Protein AF-0000000079296965 (afdb_homodimer)

Secondary structure (DSSP, 8-state):
----SPPPTT-HHHHHHHHHHH-SEEEEEEE--SGGGTTSEEEEEEE-BSS-TT---S--EEEEETTSHHHHHHHH--EEEEEEEGGGGT-GGGSSBTTB-TTSTTS-EEEEEEEEEE--SHHHHHHHHHHHTTTSGGGGG--SS-EEEEEEEEEEEEEE-STTS-EE--HHHHHH----/----SPPPTT-HHHHHHHHHHH-SEEEEEEE--SGGGTTSEEEEEEE-BSS-TT---S--EEEEETTSHHHHHHHH--EEEEEEEGGGGT-GGGSSBTTB-TTSTTS-EEEEEEEEEE--SHHHHHHHHHHHTTTSGGGGG--SS-EEEEEEEEEEEEEE-STTS-EE--HHHHHH----

Radius of gyration: 19.21 Å; Cα contacts (8 Å, |Δi|>4): 876; chains: 2; bounding box: 44×55×43 Å

Nearest PDB structures (foldseek):
  1xhn-assembly2_C  TM=9.355E-01  e=4.323E-21  Homo sapiens
  5bnc-assembly1_B  TM=8.435E-01  e=1.350E-10  Mycolicibacterium smegmatis MC2 155
  2arz-assembly1_A  TM=8.775E-01  e=1.712E-09  Pseudomonas aeruginosa PAO1
  2arz-assembly1_B  TM=8.960E-01  e=1.169E-08  Pseudomonas aeruginosa PAO1
  3b5m-assembly2_C  TM=4.612E-01  e=7.061E-02  Rhodopirellula baltica SH 1

Structure (mmCIF, N/CA/C/O backbone):
data_AF-0000000079296965-model_v1
#
loop_
_entity.id
_entity.type
_entity.pdbx_description
1 polymer 'CREG-like beta-barrel domain-containing protein'
#
loop_
_atom_site.group_PDB
_atom_site.id
_atom_site.type_symbol
_atom_site.label_atom_id
_atom_site.label_alt_id
_atom_site.label_comp_id
_atom_site.label_asym_id
_atom_site.label_entity_id
_atom_site.label_seq_id
_atom_site.pdbx_PDB_ins_code
_atom_site.Cartn_x
_atom_site.Cartn_y
_atom_site.Cartn_z
_atom_site.occupancy
_atom_site.B_iso_or_equiv
_atom_site.auth_seq_id
_atom_site.auth_comp_id
_atom_site.auth_asym_id
_atom_site.auth_atom_id
_atom_site.pdbx_PDB_model_num
ATOM 1 N N . MET A 1 1 ? -9.766 8.336 21.734 1 51.69 1 MET A N 1
ATOM 2 C CA . MET A 1 1 ? -9.742 7.039 21.062 1 51.69 1 MET A CA 1
ATOM 3 C C . MET A 1 1 ? -10.078 7.191 19.578 1 51.69 1 MET A C 1
ATOM 5 O O . MET A 1 1 ? -10.969 7.961 19.219 1 51.69 1 MET A O 1
ATOM 9 N N . ARG A 1 2 ? -9.32 6.613 18.688 1 67 2 ARG A N 1
ATOM 10 C CA . ARG A 1 2 ? -9.672 6.672 17.266 1 67 2 ARG A CA 1
ATOM 11 C C . ARG A 1 2 ? -10.977 5.93 17 1 67 2 ARG A C 1
ATOM 13 O O . ARG A 1 2 ? -11.406 5.102 17.812 1 67 2 ARG A O 1
ATOM 20 N N . CYS A 1 3 ? -11.633 6.414 15.984 1 70.44 3 CYS A N 1
ATOM 21 C CA . CYS A 1 3 ? -12.852 5.715 15.586 1 70.44 3 CYS A CA 1
ATOM 22 C C . CYS A 1 3 ? -12.625 4.211 15.531 1 70.44 3 CYS A C 1
ATOM 24 O O . CYS A 1 3 ? -11.766 3.732 14.797 1 70.44 3 CYS A O 1
ATOM 26 N N . VAL A 1 4 ? -13.414 3.51 16.359 1 74.88 4 VAL A N 1
ATOM 27 C CA . VAL A 1 4 ? -13.141 2.09 16.562 1 74.88 4 VAL A CA 1
ATOM 28 C C . VAL A 1 4 ? -13.875 1.272 15.5 1 74.88 4 VAL A C 1
ATOM 30 O O . VAL A 1 4 ? -13.312 0.334 14.93 1 74.88 4 VAL A O 1
ATOM 33 N N . ASP A 1 5 ? -15.109 1.746 15.18 1 89.44 5 ASP A N 1
ATOM 34 C CA . ASP A 1 5 ? -15.883 0.931 14.242 1 89.44 5 ASP A CA 1
ATOM 35 C C . ASP A 1 5 ? -16.062 1.653 12.906 1 89.44 5 ASP A C 1
ATOM 37 O O . ASP A 1 5 ? -16.281 2.865 12.883 1 89.44 5 ASP A O 1
ATOM 41 N N . PRO A 1 6 ? -15.961 0.884 11.906 1 94.44 6 PRO A N 1
ATOM 42 C CA . PRO A 1 6 ? -16.188 1.526 10.609 1 94.44 6 PRO A CA 1
ATOM 43 C C . PRO A 1 6 ? -17.625 1.959 10.406 1 94.44 6 PRO A C 1
ATOM 45 O O . PRO A 1 6 ? -18.547 1.264 10.844 1 94.44 6 PRO A O 1
ATOM 48 N N . PRO A 1 7 ? -17.828 3.096 9.789 1 95.38 7 PRO A N 1
ATOM 49 C CA . PRO A 1 7 ? -19.188 3.438 9.352 1 95.38 7 PRO A CA 1
ATOM 50 C C . PRO A 1 7 ? -19.812 2.373 8.453 1 95.38 7 PRO A C 1
ATOM 52 O O . PRO A 1 7 ? -19.078 1.601 7.816 1 95.38 7 PRO A O 1
ATOM 55 N N . PRO A 1 8 ? -21.156 2.365 8.375 1 94.19 8 PRO A N 1
ATOM 56 C CA . PRO A 1 8 ? -21.828 1.394 7.504 1 94.19 8 PRO A CA 1
ATOM 57 C C . PRO A 1 8 ? -21.422 1.549 6.035 1 94.19 8 PRO A C 1
ATOM 59 O O . PRO A 1 8 ? -21.141 2.66 5.586 1 94.19 8 PRO A O 1
ATOM 62 N N . HIS A 1 9 ? -21.438 0.38 5.344 1 93.94 9 HIS A N 1
ATOM 63 C CA . HIS A 1 9 ? -21.234 0.428 3.9 1 93.94 9 HIS A CA 1
ATOM 64 C C . HIS A 1 9 ? -22.234 1.367 3.229 1 93.94 9 HIS A C 1
ATOM 66 O O . HIS A 1 9 ? -23.391 1.45 3.645 1 93.94 9 HIS A O 1
ATOM 72 N N . GLY A 1 10 ? -21.844 2.049 2.273 1 93.81 10 GLY A N 1
ATOM 73 C CA . GLY A 1 10 ? -22.719 2.973 1.563 1 93.81 10 GLY A CA 1
ATOM 74 C C . GLY A 1 10 ? -22.578 4.406 2.045 1 93.81 10 GLY A C 1
ATOM 75 O O . GLY A 1 10 ? -22.922 5.34 1.322 1 93.81 10 GLY A O 1
ATOM 76 N N . GLU A 1 11 ? -22.219 4.594 3.254 1 96.5 11 GLU A N 1
ATOM 77 C CA . GLU A 1 11 ? -21.875 5.938 3.707 1 96.5 11 GLU A CA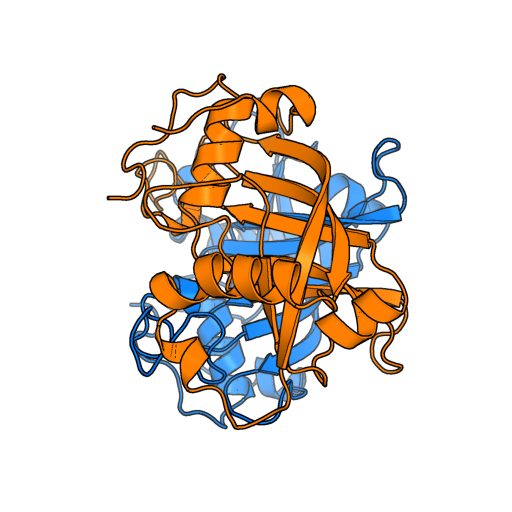 1
ATOM 78 C C . GLU A 1 11 ? -20.469 6.324 3.266 1 96.5 11 GLU A C 1
ATOM 80 O O . GLU A 1 11 ? -19.578 6.492 4.102 1 96.5 11 GLU A O 1
ATOM 85 N N . LEU A 1 12 ? -20.344 6.664 2.008 1 97.56 12 LEU A N 1
ATOM 86 C CA . LEU A 1 12 ? -19.062 6.699 1.305 1 97.56 12 LEU A CA 1
ATOM 87 C C . LEU A 1 12 ? -18.141 7.758 1.906 1 97.56 12 LEU A C 1
ATOM 89 O O . LEU A 1 12 ? -17 7.465 2.246 1 97.56 12 LEU A O 1
ATOM 93 N N . ALA A 1 13 ? -18.641 8.984 2.049 1 98.31 13 ALA A N 1
ATOM 94 C CA . ALA A 1 13 ? -17.797 10.055 2.582 1 98.31 13 ALA A CA 1
ATOM 95 C C . ALA A 1 13 ? -17.344 9.75 4.004 1 98.31 13 ALA A C 1
ATOM 97 O O . ALA A 1 13 ? -16.188 9.945 4.352 1 98.31 13 ALA A O 1
ATOM 98 N N . LYS A 1 14 ? -18.25 9.266 4.848 1 97.5 14 LYS A N 1
ATOM 99 C CA . LYS A 1 14 ? -17.922 8.93 6.23 1 97.5 14 LYS A CA 1
ATOM 100 C C . LYS A 1 14 ? -16.906 7.797 6.297 1 97.5 14 LYS A C 1
ATOM 102 O O . LYS A 1 14 ? -15.992 7.82 7.129 1 97.5 14 LYS A O 1
ATOM 107 N N . ARG A 1 15 ? -17.094 6.809 5.453 1 97.69 15 ARG A N 1
ATOM 108 C CA . ARG A 1 15 ? -16.172 5.684 5.41 1 97.69 15 ARG A CA 1
ATOM 109 C C . ARG A 1 15 ? -14.773 6.145 4.988 1 97.69 15 ARG A C 1
ATOM 111 O O . ARG A 1 15 ? -13.773 5.734 5.578 1 97.69 15 ARG A O 1
ATOM 118 N N . ALA A 1 16 ? -14.734 6.965 3.959 1 98.5 16 ALA A N 1
ATOM 119 C CA . ALA A 1 16 ? -13.445 7.496 3.512 1 98.5 16 ALA A CA 1
ATOM 120 C C . ALA A 1 16 ? -12.742 8.25 4.637 1 98.5 16 ALA A C 1
ATOM 122 O O . ALA A 1 16 ? -11.555 8.031 4.891 1 98.5 16 ALA A O 1
ATOM 123 N N . ARG A 1 17 ? -13.5 9.109 5.379 1 97.88 17 ARG A N 1
ATOM 124 C CA . ARG A 1 17 ? -12.938 9.891 6.477 1 97.88 17 ARG A CA 1
ATOM 125 C C . ARG A 1 17 ? -12.477 8.992 7.613 1 97.88 17 ARG A C 1
ATOM 127 O O . ARG A 1 17 ? -11.43 9.227 8.219 1 97.88 17 ARG A O 1
ATOM 134 N N . TYR A 1 18 ? -13.25 7.984 7.895 1 97.44 18 TYR A N 1
ATOM 135 C CA . TYR A 1 18 ? -12.898 7 8.914 1 97.44 18 TYR A CA 1
ATOM 136 C C . TYR A 1 18 ? -11.578 6.324 8.594 1 97.44 18 TYR A C 1
ATOM 138 O O . TYR A 1 18 ? -10.695 6.23 9.445 1 97.44 18 TYR A O 1
ATOM 146 N N . ILE A 1 19 ? -11.391 5.887 7.336 1 98 19 ILE A N 1
ATOM 147 C CA . ILE A 1 19 ? -10.195 5.156 6.93 1 98 19 ILE A CA 1
ATOM 148 C C . ILE A 1 19 ? -8.969 6.051 7.074 1 98 19 ILE A C 1
ATOM 150 O O . ILE A 1 19 ? -7.965 5.648 7.66 1 98 19 ILE A O 1
ATOM 154 N N . VAL A 1 20 ? -9.07 7.266 6.598 1 98.38 20 VAL A N 1
ATOM 155 C CA . VAL A 1 20 ? -7.941 8.188 6.641 1 98.38 20 VAL A CA 1
ATOM 156 C C . VAL A 1 20 ? -7.574 8.492 8.094 1 98.38 20 VAL A C 1
ATOM 158 O O . VAL A 1 20 ? -6.395 8.531 8.445 1 98.38 20 VAL A O 1
ATOM 161 N N . HIS A 1 21 ? -8.562 8.672 8.898 1 97.5 21 HIS A N 1
ATOM 162 C CA . HIS A 1 21 ? -8.289 9.039 10.281 1 97.5 21 HIS A CA 1
ATOM 163 C C . HIS A 1 21 ? -7.754 7.852 11.078 1 97.5 21 HIS A C 1
ATOM 165 O O . HIS A 1 21 ? -6.938 8.023 11.984 1 97.5 21 HIS A O 1
ATOM 171 N N . LYS A 1 22 ? -8.219 6.691 10.781 1 96.69 22 LYS A N 1
ATOM 172 C CA . LYS A 1 22 ? -7.809 5.496 11.516 1 96.69 22 LYS A CA 1
ATOM 173 C C . LYS A 1 22 ? -6.41 5.047 11.102 1 96.69 22 LYS A C 1
ATOM 175 O O . LYS A 1 22 ? -5.668 4.48 11.914 1 96.69 22 LYS A O 1
ATOM 180 N N . ALA A 1 23 ? -6.027 5.297 9.898 1 97.25 23 ALA A N 1
ATOM 181 C CA . ALA A 1 23 ? -4.762 4.812 9.352 1 97.25 23 ALA A CA 1
ATOM 182 C C . ALA A 1 23 ? -3.58 5.562 9.961 1 97.25 23 ALA A C 1
ATOM 184 O O . ALA A 1 23 ? -3.646 6.777 10.172 1 97.25 23 ALA A O 1
ATOM 185 N N . ASP A 1 24 ? -2.484 4.828 10.18 1 97.31 24 ASP A N 1
ATOM 186 C CA . ASP A 1 24 ? -1.231 5.434 10.617 1 97.31 24 ASP A CA 1
ATOM 187 C C . ASP A 1 24 ? -0.239 5.539 9.461 1 97.31 24 ASP A C 1
ATOM 189 O O . ASP A 1 24 ? 0.748 6.273 9.547 1 97.31 24 ASP A O 1
ATOM 193 N N . TRP A 1 25 ? -0.44 4.727 8.477 1 98.69 25 TRP A N 1
ATOM 194 C CA . TRP A 1 25 ? 0.397 4.734 7.277 1 98.69 25 TRP A CA 1
ATOM 195 C C . TRP A 1 25 ? -0.422 4.402 6.035 1 98.69 25 TRP A C 1
ATOM 197 O O . TRP A 1 25 ? -1.571 3.967 6.141 1 98.69 25 TRP A O 1
ATOM 207 N N . CYS A 1 26 ? 0.036 4.703 4.895 1 98.88 26 CYS A N 1
ATOM 208 C CA . CYS A 1 26 ? -0.526 4.418 3.578 1 98.88 26 CYS A CA 1
ATOM 209 C C . CYS A 1 26 ? 0.577 4.23 2.543 1 98.88 26 CYS A C 1
ATOM 211 O O . CYS A 1 26 ? 1.755 4.141 2.895 1 98.88 26 CYS A O 1
ATOM 213 N N . VAL A 1 27 ? 0.221 3.982 1.31 1 98.94 27 VAL A N 1
ATOM 214 C CA . VAL A 1 27 ? 1.182 3.986 0.211 1 98.94 27 VAL A CA 1
ATOM 215 C C . VAL A 1 27 ? 1.003 5.25 -0.626 1 98.94 27 VAL A C 1
ATOM 217 O O . VAL A 1 27 ? -0.082 5.508 -1.154 1 98.94 27 VAL A O 1
ATOM 220 N N . ILE A 1 28 ? 2.018 6.078 -0.659 1 98.94 28 ILE A N 1
ATOM 221 C CA . ILE A 1 28 ? 2.018 7.219 -1.566 1 98.94 28 ILE A CA 1
ATOM 222 C C . ILE A 1 28 ? 2.641 6.816 -2.9 1 98.94 28 ILE A C 1
ATOM 224 O O . ILE A 1 28 ? 3.721 6.223 -2.936 1 98.94 28 ILE A O 1
ATOM 228 N N . THR A 1 29 ? 1.955 7.133 -3.949 1 98.88 29 THR A N 1
ATOM 229 C CA . THR A 1 29 ? 2.473 6.848 -5.285 1 98.88 29 THR A CA 1
ATOM 230 C C . THR A 1 29 ? 2.762 8.141 -6.039 1 98.88 29 THR A C 1
ATOM 232 O O . THR A 1 29 ? 1.858 8.945 -6.266 1 98.88 29 THR A O 1
ATOM 235 N N . THR A 1 30 ? 3.975 8.328 -6.352 1 98.38 30 THR A N 1
ATOM 236 C CA . THR A 1 30 ? 4.438 9.438 -7.176 1 98.38 30 THR A CA 1
ATOM 237 C C . THR A 1 30 ? 4.895 8.945 -8.547 1 98.38 30 THR A C 1
ATOM 239 O O . THR A 1 30 ? 4.879 7.738 -8.812 1 98.38 30 THR A O 1
ATOM 242 N N . LEU A 1 31 ? 5.121 9.875 -9.445 1 97.19 31 LEU A N 1
ATOM 243 C CA . LEU A 1 31 ? 5.898 9.578 -10.648 1 97.19 31 LEU A CA 1
ATOM 244 C C . LEU A 1 31 ? 7.375 9.891 -10.422 1 97.19 31 LEU A C 1
ATOM 246 O O . LEU A 1 31 ? 7.727 11.016 -10.055 1 97.19 31 LEU A O 1
ATOM 250 N N . SER A 1 32 ? 8.188 8.883 -10.641 1 96.94 32 SER A N 1
ATOM 251 C CA . SER A 1 32 ? 9.594 9.008 -10.273 1 96.94 32 SER A CA 1
ATOM 252 C C . SER A 1 32 ? 10.305 10.023 -11.164 1 96.94 32 SER A C 1
ATOM 254 O O . SER A 1 32 ? 10.086 10.055 -12.375 1 96.94 32 SER A O 1
ATOM 256 N N . SER A 1 33 ? 11.195 10.766 -10.586 1 96.69 33 SER A N 1
ATOM 257 C CA . SER A 1 33 ? 12.023 11.727 -11.305 1 96.69 33 SER A CA 1
ATOM 258 C C . SER A 1 33 ? 13.492 11.312 -11.273 1 96.69 33 SER A C 1
ATOM 260 O O . SER A 1 33 ? 14.344 11.969 -11.891 1 96.69 33 SER A O 1
ATOM 262 N N . SER A 1 34 ? 13.766 10.258 -10.531 1 93 34 SER A N 1
ATOM 263 C CA . SER A 1 34 ? 15.148 9.781 -10.492 1 93 34 SER A CA 1
ATOM 264 C C . SER A 1 34 ? 15.547 9.133 -11.812 1 93 34 SER A C 1
ATOM 266 O O . SER A 1 34 ? 14.727 8.461 -12.445 1 93 34 SER A O 1
ATOM 268 N N . PRO A 1 35 ? 16.75 9.273 -12.211 1 92.25 35 PRO A N 1
ATOM 269 C CA . PRO A 1 35 ? 17.172 8.711 -13.492 1 92.25 35 PRO A CA 1
ATOM 270 C C . PRO A 1 35 ? 16.953 7.207 -13.586 1 92.25 35 PRO A C 1
ATOM 272 O O . PRO A 1 35 ? 16.484 6.711 -14.617 1 92.25 35 PRO A O 1
ATOM 275 N N . ALA A 1 36 ? 17.172 6.477 -12.531 1 87.5 36 ALA A N 1
ATOM 276 C CA . ALA A 1 36 ? 17.078 5.02 -12.539 1 87.5 36 ALA A CA 1
ATOM 277 C C . ALA A 1 36 ? 15.633 4.559 -12.672 1 87.5 36 ALA A C 1
ATOM 279 O O . ALA A 1 36 ? 15.367 3.436 -13.109 1 87.5 36 ALA A O 1
ATOM 280 N N . LEU A 1 37 ? 14.648 5.434 -12.289 1 92.44 37 LEU A N 1
ATOM 281 C CA . LEU A 1 37 ? 13.234 5.074 -12.281 1 92.44 37 LEU A CA 1
ATOM 282 C C . LEU A 1 37 ? 12.406 6.113 -13.031 1 92.44 37 LEU A C 1
ATOM 284 O O . LEU A 1 37 ? 11.195 6.223 -12.812 1 92.44 37 LEU A O 1
ATOM 288 N N . LEU A 1 38 ? 13.039 6.781 -13.93 1 93.5 38 LEU A N 1
ATOM 289 C CA . LEU A 1 38 ? 12.43 7.953 -14.547 1 93.5 38 LEU A CA 1
ATOM 290 C C . LEU A 1 38 ? 11.109 7.586 -15.219 1 93.5 38 LEU A C 1
ATOM 292 O O . LEU A 1 38 ? 11.062 6.695 -16.062 1 93.5 38 LEU A O 1
ATOM 296 N N . GLY A 1 39 ? 10.039 8.305 -14.734 1 91.81 39 GLY A N 1
ATOM 297 C CA . GLY A 1 39 ? 8.734 8.18 -15.367 1 91.81 39 GLY A CA 1
ATOM 298 C C . GLY A 1 39 ? 7.934 6.996 -14.852 1 91.81 39 GLY A C 1
ATOM 299 O O . GLY A 1 39 ? 6.777 6.809 -15.234 1 91.81 39 GLY A O 1
ATOM 300 N N . GLN A 1 40 ? 8.508 6.25 -14.008 1 94.44 40 GLN A N 1
ATOM 301 C CA . GLN A 1 40 ? 7.797 5.102 -13.453 1 94.44 40 GLN A CA 1
ATOM 302 C C . GLN A 1 40 ? 7.016 5.484 -12.203 1 94.44 40 GLN A C 1
ATOM 304 O O . GLN A 1 40 ? 7.449 6.344 -11.43 1 94.44 40 GLN A O 1
ATOM 309 N N . PRO A 1 41 ? 5.785 4.883 -12.133 1 97.44 41 PRO A N 1
ATOM 310 C CA . PRO A 1 41 ? 5.16 5.016 -10.812 1 97.44 41 PRO A CA 1
ATOM 311 C C . PRO A 1 41 ? 6.078 4.57 -9.68 1 97.44 41 PRO A C 1
ATOM 313 O O . PRO A 1 41 ? 6.809 3.586 -9.82 1 97.44 41 PRO A O 1
ATOM 316 N N . PHE A 1 42 ? 6.16 5.34 -8.625 1 97.94 42 PHE A N 1
ATOM 317 C CA . PHE A 1 42 ? 6.957 5.023 -7.445 1 97.94 42 PHE A CA 1
ATOM 318 C C . PHE A 1 42 ? 6.078 4.934 -6.203 1 97.94 42 PHE A C 1
ATOM 320 O O . PHE A 1 42 ? 5.941 5.91 -5.465 1 97.94 42 PHE A O 1
ATOM 327 N N . PRO A 1 43 ? 5.453 3.764 -5.906 1 98.81 43 PRO A N 1
ATOM 328 C CA . PRO A 1 43 ? 4.648 3.555 -4.703 1 98.81 43 PRO A CA 1
ATOM 329 C C . PRO A 1 43 ? 5.5 3.295 -3.461 1 98.81 43 PRO A C 1
ATOM 331 O O . PRO A 1 43 ? 6.293 2.35 -3.439 1 98.81 43 PRO A O 1
ATOM 334 N N . ASN A 1 44 ? 5.316 4.086 -2.475 1 98.69 44 ASN A N 1
ATOM 335 C CA . ASN A 1 44 ? 6.152 4.008 -1.281 1 98.69 44 ASN A CA 1
ATOM 336 C C . ASN A 1 44 ? 5.312 4.059 -0.007 1 98.69 44 ASN A C 1
ATOM 338 O O . ASN A 1 44 ? 4.555 5.008 0.206 1 98.69 44 ASN A O 1
ATOM 342 N N . PRO A 1 45 ? 5.445 2.979 0.896 1 98.75 45 PRO A N 1
ATOM 343 C CA . PRO A 1 45 ? 4.789 3.072 2.203 1 98.75 45 PRO A CA 1
ATOM 344 C C . PRO A 1 45 ? 5.324 4.223 3.051 1 98.75 45 PRO A C 1
ATOM 346 O O . PRO A 1 45 ? 6.539 4.418 3.137 1 98.75 45 PRO A O 1
ATOM 349 N N . THR A 1 46 ? 4.461 4.996 3.562 1 98.62 46 THR A N 1
ATOM 350 C CA . THR A 1 46 ? 4.84 6.148 4.375 1 98.62 46 THR A CA 1
ATOM 351 C C . THR A 1 46 ? 3.84 6.359 5.508 1 98.62 46 THR A C 1
ATOM 353 O O . THR A 1 46 ? 2.648 6.074 5.355 1 98.62 46 THR A O 1
ATOM 356 N N . SER A 1 47 ? 4.352 6.836 6.645 1 98.75 47 SER A N 1
ATOM 357 C CA . SER A 1 47 ? 3.482 7.242 7.746 1 98.75 47 SER A CA 1
ATOM 358 C C . SER A 1 47 ? 2.729 8.523 7.41 1 98.75 47 SER A C 1
ATOM 360 O O . SER A 1 47 ? 3.203 9.344 6.621 1 98.75 47 SER A O 1
ATOM 362 N N . MET A 1 48 ? 1.562 8.625 8.039 1 98.69 48 MET A N 1
ATOM 363 C CA . MET A 1 48 ? 0.76 9.82 7.801 1 98.69 48 MET A CA 1
ATOM 364 C C . MET A 1 48 ? -0.215 10.062 8.945 1 98.69 48 MET A C 1
ATOM 366 O O . MET A 1 48 ? -0.414 9.18 9.789 1 98.69 48 MET A O 1
ATOM 370 N N . SER A 1 49 ? -0.737 11.227 9.031 1 98.38 49 SER A N 1
ATOM 371 C CA . SER A 1 49 ? -1.797 11.625 9.961 1 98.38 49 SER A CA 1
ATOM 372 C C . SER A 1 49 ? -2.672 12.719 9.359 1 98.38 49 SER A C 1
ATOM 374 O O . SER A 1 49 ? -2.188 13.562 8.594 1 98.38 49 SER A O 1
ATOM 376 N N . ASP A 1 50 ? -3.918 12.641 9.695 1 97.88 50 ASP A N 1
ATOM 377 C CA . ASP A 1 50 ? -4.785 13.734 9.258 1 97.88 50 ASP A CA 1
ATOM 378 C C . ASP A 1 50 ? -5.18 14.625 10.438 1 97.88 50 ASP A C 1
ATOM 380 O O . ASP A 1 50 ? -6.152 15.375 10.352 1 97.88 50 ASP A O 1
ATOM 384 N N . GLY A 1 51 ? -4.492 14.531 11.547 1 95.5 51 GLY A N 1
ATOM 385 C CA . GLY A 1 51 ? -4.738 15.328 12.742 1 95.5 51 GLY A CA 1
ATOM 386 C C . GLY A 1 51 ? -4.621 14.523 14.023 1 95.5 51 GLY A C 1
ATOM 387 O O . GLY A 1 51 ? -4.391 13.312 13.984 1 95.5 51 GLY A O 1
ATOM 388 N N . PRO A 1 52 ? -4.66 15.281 15.117 1 90.56 52 PRO A N 1
ATOM 389 C CA . PRO A 1 52 ? -4.652 14.562 16.391 1 90.56 52 PRO A CA 1
ATOM 390 C C . PRO A 1 52 ? -5.82 13.586 16.516 1 90.56 52 PRO A C 1
ATOM 392 O O . PRO A 1 52 ? -6.785 13.656 15.758 1 90.56 52 PRO A O 1
ATOM 395 N N . VAL A 1 53 ? -5.664 12.656 17.469 1 85.25 53 VAL A N 1
ATOM 396 C CA . VAL A 1 53 ? -6.617 11.562 17.625 1 85.25 53 VAL A CA 1
ATOM 397 C C . VAL A 1 53 ? -8.023 12.125 17.781 1 85.25 53 VAL A C 1
ATOM 399 O O . VAL A 1 53 ? -8.992 11.555 17.281 1 85.25 53 VAL A O 1
ATOM 402 N N . ASP A 1 54 ? -8.172 13.281 18.391 1 87.81 54 ASP A N 1
ATOM 403 C CA . ASP A 1 54 ? -9.5 13.797 18.703 1 87.81 54 ASP A CA 1
ATOM 404 C C . ASP A 1 54 ? -9.922 14.883 17.719 1 87.81 54 ASP A C 1
ATOM 406 O O . ASP A 1 54 ? -11 15.477 17.859 1 87.81 54 ASP A O 1
ATOM 410 N N . LYS A 1 55 ? -9.148 15.141 16.781 1 90.5 55 LYS A N 1
ATOM 411 C CA . LYS A 1 55 ? -9.445 16.219 15.836 1 90.5 55 LYS A CA 1
ATOM 412 C C . LYS A 1 55 ? -8.922 15.883 14.445 1 90.5 55 LYS A C 1
ATOM 414 O O . LYS A 1 55 ? -7.848 16.344 14.047 1 90.5 55 LYS A O 1
ATOM 419 N N . SER A 1 56 ? -9.703 15.25 13.703 1 93.81 56 SER A N 1
ATOM 420 C CA . SER A 1 56 ? -9.383 14.906 12.32 1 93.81 56 SER A CA 1
ATOM 421 C C . SER A 1 56 ? -9.758 16.031 11.367 1 93.81 56 SER A C 1
ATOM 423 O O . SER A 1 56 ? -10.875 16.547 11.414 1 93.81 56 SER A O 1
ATOM 425 N N . SER A 1 57 ? -8.883 16.469 10.531 1 96.25 57 SER A N 1
ATOM 426 C CA . SER A 1 57 ? -9.188 17.453 9.5 1 96.25 57 SER A CA 1
ATOM 427 C C . SER A 1 57 ? -9.547 16.781 8.18 1 96.25 57 SER A C 1
ATOM 429 O O . SER A 1 57 ? -10.109 17.406 7.289 1 96.25 57 SER A O 1
ATOM 431 N N . GLY A 1 58 ? -9.148 15.555 7.973 1 97.69 58 GLY A N 1
ATOM 432 C CA . GLY A 1 58 ? -9.305 14.867 6.699 1 97.69 58 GLY A CA 1
ATOM 433 C C . GLY A 1 58 ? -8.156 15.133 5.738 1 97.69 58 GLY A C 1
ATOM 434 O O . GLY A 1 58 ? -8.062 14.492 4.691 1 97.69 58 GLY A O 1
ATOM 435 N N . ILE A 1 59 ? -7.273 16.016 6.07 1 98.69 59 ILE A N 1
ATOM 436 C CA . ILE A 1 59 ? -6.141 16.344 5.215 1 98.69 59 ILE A CA 1
ATOM 437 C C . ILE A 1 59 ? -4.918 15.539 5.629 1 98.69 59 ILE A C 1
ATOM 439 O O . ILE A 1 59 ? -4.398 15.703 6.734 1 98.69 59 ILE A O 1
ATOM 443 N N . PRO A 1 60 ? -4.391 14.719 4.75 1 98.88 60 PRO A N 1
ATOM 444 C CA . PRO A 1 60 ? -3.191 13.953 5.098 1 98.88 60 PRO A CA 1
ATOM 445 C C . PRO A 1 60 ? -1.941 14.828 5.188 1 98.88 60 PRO A C 1
ATOM 447 O O . PRO A 1 60 ? -1.708 15.664 4.312 1 98.88 60 PRO A O 1
ATOM 450 N N . TYR A 1 61 ? -1.184 14.594 6.203 1 98.88 61 TYR A N 1
ATOM 451 C CA . TYR A 1 61 ? 0.146 15.164 6.406 1 98.88 61 TYR A CA 1
ATOM 452 C C . TYR A 1 61 ? 1.198 14.062 6.496 1 98.88 61 TYR A C 1
ATOM 454 O O . TYR A 1 61 ? 0.917 12.961 6.973 1 98.88 61 TYR A O 1
ATOM 462 N N . MET A 1 62 ? 2.363 14.383 6.055 1 98.88 62 MET A N 1
ATOM 463 C CA . MET A 1 62 ? 3.5 13.469 6.133 1 98.88 62 MET A CA 1
ATOM 464 C C . MET A 1 62 ? 4.762 14.211 6.566 1 98.88 62 MET A C 1
ATOM 466 O O . MET A 1 62 ? 4.812 15.438 6.52 1 98.88 62 MET A O 1
ATOM 470 N N . TYR A 1 63 ? 5.715 13.508 7.043 1 98.56 63 TYR A N 1
ATOM 471 C CA . TYR A 1 63 ? 7.027 13.984 7.469 1 98.56 63 TYR A CA 1
ATOM 472 C C . TYR A 1 63 ? 8.141 13.188 6.797 1 98.56 63 TYR A C 1
ATOM 474 O O . TYR A 1 63 ? 8.328 12 7.094 1 98.56 63 TYR A O 1
ATOM 482 N N . GLN A 1 64 ? 8.852 13.844 5.824 1 97.69 64 GLN A N 1
ATOM 483 C CA . GLN A 1 64 ? 9.766 13.117 4.953 1 97.69 64 GLN A CA 1
ATOM 484 C C . GLN A 1 64 ? 11.156 13.734 4.973 1 97.69 64 GLN A C 1
ATOM 486 O O . GLN A 1 64 ? 11.297 14.961 4.996 1 97.69 64 GLN A O 1
ATOM 491 N N . PRO A 1 65 ? 12.195 12.797 4.945 1 96.31 65 PRO A N 1
ATOM 492 C CA . PRO A 1 65 ? 13.516 13.367 4.66 1 96.31 65 PRO A CA 1
ATOM 493 C C . PRO A 1 65 ? 13.555 14.125 3.338 1 96.31 65 PRO A C 1
ATOM 495 O O . PRO A 1 65 ? 13.016 13.656 2.334 1 96.31 65 PRO A O 1
ATOM 498 N N . THR A 1 66 ? 14.242 15.258 3.348 1 95.94 66 THR A N 1
ATOM 499 C CA . THR A 1 66 ? 14.281 16.109 2.158 1 95.94 66 THR A CA 1
ATOM 500 C C . THR A 1 66 ? 14.977 15.375 1.005 1 95.94 66 THR A C 1
ATOM 502 O O . THR A 1 66 ? 14.68 15.641 -0.163 1 95.94 66 THR A O 1
ATOM 505 N N . VAL A 1 67 ? 15.805 14.43 1.316 1 93.38 67 VAL A N 1
ATOM 506 C CA . VAL A 1 67 ? 16.594 13.727 0.311 1 93.38 67 VAL A CA 1
ATOM 507 C C . VAL A 1 67 ? 15.797 12.547 -0.243 1 93.38 67 VAL A C 1
ATOM 509 O O . VAL A 1 67 ? 16.25 11.867 -1.164 1 93.38 67 VAL A O 1
ATOM 512 N N . SER A 1 68 ? 14.633 12.305 0.313 1 94.38 68 SER A N 1
ATOM 513 C CA . SER A 1 68 ? 13.859 11.133 -0.077 1 94.38 68 SER A CA 1
ATOM 514 C C . SER A 1 68 ? 13.391 11.234 -1.524 1 94.38 68 SER A C 1
ATOM 516 O O . SER A 1 68 ? 13.211 12.336 -2.047 1 94.38 68 SER A O 1
ATOM 518 N N . TYR A 1 69 ? 13.125 10.078 -2.166 1 95.94 69 TYR A N 1
ATOM 519 C CA . TYR A 1 69 ? 12.555 10.023 -3.51 1 95.94 69 TYR A CA 1
ATOM 520 C C . TYR A 1 69 ? 11.203 10.727 -3.562 1 95.94 69 TYR A C 1
ATOM 522 O O . TYR A 1 69 ? 10.875 11.375 -4.559 1 95.94 69 TYR A O 1
ATOM 530 N N . ILE A 1 70 ? 10.398 10.609 -2.49 1 97.56 70 ILE A N 1
ATOM 531 C CA . ILE A 1 70 ? 9.078 11.211 -2.432 1 97.56 70 ILE A CA 1
ATOM 532 C C . ILE A 1 70 ? 9.195 12.727 -2.586 1 97.56 70 ILE A C 1
ATOM 534 O O . ILE A 1 70 ? 8.531 13.328 -3.432 1 97.56 70 ILE A O 1
ATOM 538 N N . VAL A 1 71 ? 10.062 13.32 -1.781 1 97.69 71 VAL A N 1
ATOM 539 C CA . VAL A 1 71 ? 10.211 14.773 -1.815 1 97.69 71 VAL A CA 1
ATOM 540 C C . VAL A 1 71 ? 10.773 15.203 -3.168 1 97.69 71 VAL A C 1
ATOM 542 O O . VAL A 1 71 ? 10.32 16.188 -3.748 1 97.69 71 VAL A O 1
ATOM 545 N N . GLN A 1 72 ? 11.711 14.43 -3.697 1 96.81 72 GLN A N 1
ATOM 546 C CA . GLN A 1 72 ? 12.266 14.734 -5.012 1 96.81 72 GLN A CA 1
ATOM 547 C C . GLN A 1 72 ? 11.188 14.648 -6.094 1 96.81 72 GLN A C 1
ATOM 549 O O . GLN A 1 72 ? 11.086 15.539 -6.938 1 96.81 72 GLN A O 1
ATOM 554 N N . ASP A 1 73 ? 10.453 13.625 -6.082 1 98.12 73 ASP A N 1
ATOM 555 C CA . ASP A 1 73 ? 9.414 13.422 -7.082 1 98.12 73 ASP A CA 1
ATOM 556 C C . ASP A 1 73 ? 8.383 14.547 -7.031 1 98.12 73 ASP A C 1
ATOM 558 O O . ASP A 1 73 ? 8.023 15.117 -8.07 1 98.12 73 ASP A O 1
ATOM 562 N N . ILE A 1 74 ? 7.895 14.836 -5.82 1 97.75 74 ILE A N 1
ATOM 563 C CA . ILE A 1 74 ? 6.793 15.773 -5.68 1 97.75 74 ILE A CA 1
ATOM 564 C C . ILE A 1 74 ? 7.273 17.188 -6.023 1 97.75 74 ILE A C 1
ATOM 566 O O . ILE A 1 74 ? 6.477 18.031 -6.438 1 97.75 74 ILE A O 1
ATOM 570 N N . SER A 1 75 ? 8.555 17.438 -5.914 1 97.25 75 SER A N 1
ATOM 571 C CA . SER A 1 75 ? 9.117 18.719 -6.301 1 97.25 75 SER A CA 1
ATOM 572 C C . SER A 1 75 ? 9.078 18.906 -7.812 1 97.25 75 SER A C 1
ATOM 574 O O . SER A 1 75 ? 9.102 20.047 -8.305 1 97.25 75 SER A O 1
ATOM 576 N N . GLN A 1 76 ? 9.023 17.844 -8.547 1 97.62 76 GLN A N 1
ATOM 577 C CA . GLN A 1 76 ? 8.945 17.891 -10 1 97.62 76 GLN A CA 1
ATOM 578 C C . GLN A 1 76 ? 7.504 17.734 -10.477 1 97.62 76 GLN A C 1
ATOM 580 O O . GLN A 1 76 ? 7.105 18.344 -11.477 1 97.62 76 GLN A O 1
ATOM 585 N N . ASN A 1 77 ? 6.758 16.969 -9.914 1 97.75 77 ASN A N 1
ATOM 586 C CA . ASN A 1 77 ? 5.355 16.672 -10.18 1 97.75 77 ASN A CA 1
ATOM 587 C C . ASN A 1 77 ? 4.582 16.422 -8.891 1 97.75 77 ASN A C 1
ATOM 589 O O . ASN A 1 77 ? 4.773 15.383 -8.25 1 97.75 77 ASN A O 1
ATOM 593 N N . SER A 1 78 ? 3.703 17.297 -8.539 1 98.38 78 SER A N 1
ATOM 594 C CA . SER A 1 78 ? 3.066 17.266 -7.223 1 98.38 78 SER A CA 1
ATOM 595 C C . SER A 1 78 ? 1.944 16.234 -7.176 1 98.38 78 SER A C 1
ATOM 597 O O . SER A 1 78 ? 1.393 15.969 -6.105 1 98.38 78 SER A O 1
ATOM 599 N N . LYS A 1 79 ? 1.552 15.703 -8.336 1 98.06 79 LYS A N 1
ATOM 600 C CA . LYS A 1 79 ? 0.429 14.773 -8.391 1 98.06 79 LYS A CA 1
ATOM 601 C C . LYS A 1 79 ? 0.778 13.453 -7.707 1 98.06 79 LYS A C 1
ATOM 603 O O . LYS A 1 79 ? 1.806 12.844 -8.016 1 98.06 79 LYS A O 1
ATOM 608 N N . VAL A 1 80 ? -0.051 13.062 -6.801 1 98.69 80 VAL A N 1
ATOM 609 C CA . VAL A 1 80 ? 0.169 11.812 -6.086 1 98.69 80 VAL A CA 1
ATOM 610 C C . VAL A 1 80 ? -1.154 11.062 -5.93 1 98.69 80 VAL A C 1
ATOM 612 O O . VAL A 1 80 ? -2.227 11.633 -6.145 1 98.69 80 VAL A O 1
ATOM 615 N N . THR A 1 81 ? -1.11 9.836 -5.668 1 98.81 81 THR A N 1
ATOM 616 C CA . THR A 1 81 ? -2.203 9.016 -5.164 1 98.81 81 THR A CA 1
ATOM 617 C C . THR A 1 81 ? -1.837 8.398 -3.816 1 98.81 81 THR A C 1
ATOM 619 O O . THR A 1 81 ? -0.776 7.785 -3.678 1 98.81 81 THR A O 1
ATOM 622 N N . LEU A 1 82 ? -2.6 8.633 -2.781 1 98.94 82 LEU A N 1
ATOM 623 C CA . LEU A 1 82 ? -2.508 7.898 -1.524 1 98.94 82 LEU A CA 1
ATOM 624 C C . LEU A 1 82 ? -3.473 6.715 -1.515 1 98.94 82 LEU A C 1
ATOM 626 O O . LEU A 1 82 ? -4.656 6.871 -1.824 1 98.94 82 LEU A O 1
ATOM 630 N N . THR A 1 83 ? -2.963 5.566 -1.161 1 98.94 83 THR A N 1
ATOM 631 C CA . THR A 1 83 ? -3.785 4.359 -1.145 1 98.94 83 THR A CA 1
ATOM 632 C C . THR A 1 83 ? -3.84 3.764 0.26 1 98.94 83 THR A C 1
ATOM 634 O O . THR A 1 83 ? -2.814 3.652 0.934 1 98.94 83 THR A O 1
ATOM 637 N N . PHE A 1 84 ? -5.062 3.391 0.66 1 98.88 84 PHE A N 1
ATOM 638 C CA . PHE A 1 84 ? -5.34 2.828 1.975 1 98.88 84 PHE A CA 1
ATOM 639 C C . PHE A 1 84 ? -6.078 1.499 1.85 1 98.88 84 PHE A C 1
ATOM 641 O O . PHE A 1 84 ? -6.879 1.311 0.931 1 98.88 84 PHE A O 1
ATOM 648 N N . SER A 1 85 ? -5.812 0.621 2.723 1 98.75 85 SER A N 1
ATOM 649 C CA . SER A 1 85 ? -6.578 -0.616 2.84 1 98.75 85 SER A CA 1
ATOM 650 C C . SER A 1 85 ? -7.031 -0.853 4.277 1 98.75 85 SER A C 1
ATOM 652 O O . SER A 1 85 ? -6.238 -0.72 5.211 1 98.75 85 SER A O 1
ATOM 654 N N . GLU A 1 86 ? -8.266 -1.255 4.496 1 98.38 86 GLU A N 1
ATOM 655 C CA . GLU A 1 86 ? -8.766 -1.623 5.82 1 98.38 86 GLU A CA 1
ATOM 656 C C . GLU A 1 86 ? -8.148 -2.932 6.301 1 98.38 86 GLU A C 1
ATOM 658 O O . GLU A 1 86 ? -8.266 -3.291 7.473 1 98.38 86 GLU A O 1
ATOM 663 N N . ALA A 1 87 ? -7.43 -3.625 5.402 1 98.25 87 ALA A N 1
ATOM 664 C CA . ALA A 1 87 ? -6.707 -4.832 5.797 1 98.25 87 ALA A CA 1
ATOM 665 C C . ALA A 1 87 ? -5.699 -4.527 6.906 1 98.25 87 ALA A C 1
ATOM 667 O O . ALA A 1 87 ? -5.277 -5.43 7.633 1 98.25 87 ALA A O 1
ATOM 668 N N . GLN A 1 88 ? -5.387 -3.291 7.055 1 97.12 88 GLN A N 1
ATOM 669 C CA . GLN A 1 88 ? -4.414 -2.875 8.062 1 97.12 88 GLN A CA 1
ATOM 670 C C . GLN A 1 88 ? -5.047 -2.838 9.453 1 97.12 88 GLN A C 1
ATOM 672 O O . GLN A 1 88 ? -4.34 -2.752 10.453 1 97.12 88 GLN A O 1
ATOM 677 N N . PHE A 1 89 ? -6.371 -2.881 9.5 1 96.81 89 PHE A N 1
ATOM 678 C CA . PHE A 1 89 ? -7.051 -2.504 10.734 1 96.81 89 PHE A CA 1
ATOM 679 C C . PHE A 1 89 ? -7.48 -3.738 11.516 1 96.81 89 PHE A C 1
ATOM 681 O O . PHE A 1 89 ? -8.008 -3.625 12.625 1 96.81 89 PHE A O 1
ATOM 688 N N . GLY A 1 90 ? -7.332 -4.977 10.977 1 93.38 90 GLY A N 1
ATOM 689 C CA . GLY A 1 90 ? -7.727 -6.191 11.672 1 93.38 90 GLY A CA 1
ATOM 690 C C . GLY A 1 90 ? -9.227 -6.395 11.719 1 93.38 90 GLY A C 1
ATOM 691 O O . GLY A 1 90 ? -9.75 -6.992 12.664 1 93.38 90 GLY A O 1
ATOM 692 N N . LEU A 1 91 ? -9.898 -5.816 10.742 1 96.5 91 LEU A N 1
ATOM 693 C CA . LEU A 1 91 ? -11.344 -5.957 10.68 1 96.5 91 LEU A CA 1
ATOM 694 C C . LEU A 1 91 ? -11.734 -7.363 10.234 1 96.5 91 LEU A C 1
ATOM 696 O O . LEU A 1 91 ? -11.07 -7.957 9.383 1 96.5 91 LEU A O 1
ATOM 700 N N . LYS A 1 92 ? -12.844 -7.82 10.703 1 95.56 92 LYS A N 1
ATOM 701 C CA . LYS A 1 92 ? -13.328 -9.164 10.398 1 95.56 92 LYS A CA 1
ATOM 702 C C . LYS A 1 92 ? -13.484 -9.359 8.891 1 95.56 92 LYS A C 1
ATOM 704 O O . LYS A 1 92 ? -13.164 -10.422 8.359 1 95.56 92 LYS A O 1
ATOM 709 N N . GLU A 1 93 ? -13.922 -8.32 8.211 1 96 93 GLU A N 1
ATOM 710 C CA . GLU A 1 93 ? -14.195 -8.375 6.777 1 96 93 GLU A CA 1
ATOM 711 C C . GLU A 1 93 ? -12.898 -8.453 5.973 1 96 93 GLU A C 1
ATOM 713 O O . GLU A 1 93 ? -12.922 -8.688 4.762 1 96 93 GLU A O 1
ATOM 718 N N . CYS A 1 94 ? -11.789 -8.328 6.629 1 98 94 CYS A N 1
ATOM 719 C CA . CYS A 1 94 ? -10.516 -8.258 5.922 1 98 94 CYS A CA 1
ATOM 720 C C . CYS A 1 94 ? -9.625 -9.43 6.289 1 98 94 CYS A C 1
ATOM 722 O O . CYS A 1 94 ? -8.5 -9.539 5.797 1 98 94 CYS A O 1
ATOM 724 N N . LEU A 1 95 ? -10.086 -10.352 7.156 1 97.81 95 LEU A N 1
ATOM 725 C CA . LEU A 1 95 ? -9.281 -11.461 7.656 1 97.81 95 LEU A CA 1
ATOM 726 C C . LEU A 1 95 ? -9.289 -12.625 6.672 1 97.81 95 LEU A C 1
ATOM 728 O O . LEU A 1 95 ? -10.211 -12.75 5.859 1 97.81 95 LEU A O 1
ATOM 732 N N . LEU A 1 96 ? -8.234 -13.453 6.746 1 97.25 96 LEU A N 1
ATOM 733 C CA . LEU A 1 96 ? -8.141 -14.648 5.914 1 97.25 96 LEU A CA 1
ATOM 734 C C . LEU A 1 96 ? -9.039 -15.75 6.453 1 97.25 96 LEU A C 1
ATOM 736 O O . LEU A 1 96 ? -8.586 -16.625 7.207 1 97.25 96 LEU A O 1
ATOM 740 N N . THR A 1 97 ? -10.305 -15.758 6.094 1 97.69 97 THR A N 1
ATOM 741 C CA . THR A 1 97 ? -11.289 -16.766 6.469 1 97.69 97 THR A CA 1
ATOM 742 C C . THR A 1 97 ? -12.016 -17.297 5.238 1 97.69 97 THR A C 1
ATOM 744 O O . THR A 1 97 ? -11.75 -16.859 4.117 1 97.69 97 THR A O 1
ATOM 747 N N . LYS A 1 98 ? -12.891 -18.203 5.387 1 96.94 98 LYS A N 1
ATOM 748 C CA . LYS A 1 98 ? -13.672 -18.766 4.285 1 96.94 98 LYS A CA 1
ATOM 749 C C . LYS A 1 98 ? -14.633 -17.719 3.717 1 96.94 98 LYS A C 1
ATOM 751 O O . LYS A 1 98 ? -15.125 -17.875 2.598 1 96.94 98 LYS A O 1
ATOM 756 N N . ASP A 1 99 ? -14.906 -16.641 4.535 1 95.31 99 ASP A N 1
ATOM 757 C CA . ASP A 1 99 ? -15.922 -15.68 4.121 1 95.31 99 ASP A CA 1
ATOM 758 C C . ASP A 1 99 ? -15.32 -14.289 3.953 1 95.31 99 ASP A C 1
ATOM 760 O O . ASP A 1 99 ? -16.047 -13.312 3.727 1 95.31 99 ASP A O 1
ATOM 764 N N . SER A 1 100 ? -14.031 -14.172 4.168 1 97.12 100 SER A N 1
ATOM 765 C CA . SER A 1 100 ? -13.406 -12.852 4.098 1 97.12 100 SER A CA 1
ATOM 766 C C . SER A 1 100 ? -11.961 -12.953 3.627 1 97.12 100 SER A C 1
ATOM 768 O O . SER A 1 100 ? -11.359 -14.031 3.676 1 97.12 100 SER A O 1
ATOM 770 N N . ASP A 1 101 ? -11.43 -11.883 3.273 1 98.38 101 ASP A N 1
ATOM 771 C CA . ASP A 1 101 ? -10.102 -11.742 2.686 1 98.38 101 ASP A CA 1
ATOM 772 C C . ASP A 1 101 ? -9.711 -10.266 2.57 1 98.38 101 ASP A C 1
ATOM 774 O O . ASP A 1 101 ? -10.578 -9.398 2.465 1 98.38 101 ASP A O 1
ATOM 778 N N . PRO A 1 102 ? -8.414 -9.945 2.525 1 98.5 102 PRO A N 1
ATOM 779 C CA . PRO A 1 102 ? -7.992 -8.562 2.293 1 98.5 102 PRO A CA 1
ATOM 780 C C . PRO A 1 102 ? -8.5 -8 0.965 1 98.5 102 PRO A C 1
ATOM 782 O O . PRO A 1 102 ? -8.578 -6.781 0.794 1 98.5 102 PRO A O 1
ATOM 785 N N . GLU A 1 103 ? -8.797 -8.836 0.014 1 97.69 103 GLU A N 1
ATOM 786 C CA . GLU A 1 103 ? -9.297 -8.383 -1.277 1 97.69 103 GLU A CA 1
ATOM 787 C C . GLU A 1 103 ? -10.82 -8.516 -1.356 1 97.69 103 GLU A C 1
ATOM 789 O O . GLU A 1 103 ? -11.414 -8.273 -2.408 1 97.69 103 GLU A O 1
ATOM 794 N N . TRP A 1 104 ? -11.461 -9.047 -0.273 1 96.56 104 TRP A N 1
ATOM 795 C CA . TRP A 1 104 ? -12.922 -9.125 -0.238 1 96.56 104 TRP A CA 1
ATOM 796 C C . TRP A 1 104 ? -13.539 -7.742 -0.424 1 96.56 104 TRP A C 1
ATOM 798 O O . TRP A 1 104 ? -13.047 -6.75 0.122 1 96.56 104 TRP A O 1
ATOM 808 N N . PRO A 1 105 ? -14.594 -7.625 -1.224 1 95.56 105 PRO A N 1
ATOM 809 C CA . PRO A 1 105 ? -15.133 -6.305 -1.56 1 95.56 105 PRO A CA 1
ATOM 810 C C . PRO A 1 105 ? -15.516 -5.492 -0.324 1 95.56 105 PRO A C 1
ATOM 812 O O . PRO A 1 105 ? -15.516 -4.262 -0.366 1 95.56 105 PRO A O 1
ATOM 815 N N . MET A 1 106 ? -15.773 -6.152 0.786 1 96.44 106 MET A N 1
ATOM 816 C CA . MET A 1 106 ? -16.203 -5.438 1.985 1 96.44 106 MET A CA 1
ATOM 817 C C . MET A 1 106 ? -15 -5 2.814 1 96.44 106 MET A C 1
ATOM 819 O O . MET A 1 106 ? -15.148 -4.301 3.816 1 96.44 106 MET A O 1
ATOM 823 N N . CYS A 1 107 ? -13.867 -5.465 2.51 1 97.75 107 CYS A N 1
ATOM 824 C CA . CYS A 1 107 ? -12.641 -4.863 3.023 1 97.75 107 CYS A CA 1
ATOM 825 C C . CYS A 1 107 ? -12.266 -3.627 2.215 1 97.75 107 CYS A C 1
ATOM 827 O O . CYS A 1 107 ? -11.656 -3.738 1.146 1 97.75 107 CYS A O 1
ATOM 829 N N . ALA A 1 108 ? -12.516 -2.494 2.715 1 98.44 108 ALA A N 1
ATOM 830 C CA . ALA A 1 108 ? -12.531 -1.261 1.933 1 98.44 108 ALA A CA 1
ATOM 831 C C . ALA A 1 108 ? -11.117 -0.856 1.518 1 98.44 108 ALA A C 1
ATOM 833 O O . ALA A 1 108 ? -10.156 -1.085 2.256 1 98.44 108 ALA A O 1
ATOM 834 N N . ARG A 1 109 ? -11.039 -0.285 0.363 1 98.56 109 ARG A N 1
ATOM 835 C CA . ARG A 1 109 ? -9.859 0.321 -0.236 1 98.56 109 ARG A CA 1
ATOM 836 C C . ARG A 1 109 ? -10.133 1.758 -0.665 1 98.56 109 ARG A C 1
ATOM 838 O O . ARG A 1 109 ? -11.18 2.047 -1.246 1 98.56 109 ARG A O 1
ATOM 845 N N . LEU A 1 110 ? -9.211 2.576 -0.32 1 98.88 110 LEU A N 1
ATOM 846 C CA . LEU A 1 110 ? -9.414 4.004 -0.535 1 98.88 110 LEU A CA 1
ATOM 847 C C . LEU A 1 110 ? -8.234 4.621 -1.275 1 98.88 110 LEU A C 1
ATOM 849 O O . LEU A 1 110 ? -7.078 4.32 -0.966 1 98.88 110 LEU A O 1
ATOM 853 N N . MET A 1 111 ? -8.555 5.41 -2.277 1 98.81 111 MET A N 1
ATOM 854 C CA . MET A 1 111 ? -7.555 6.23 -2.949 1 98.81 111 MET A CA 1
ATOM 855 C C . MET A 1 111 ? -7.895 7.715 -2.826 1 98.81 111 MET A C 1
ATOM 857 O O . MET A 1 111 ? -9.016 8.125 -3.117 1 98.81 111 MET A O 1
ATOM 861 N N . LEU A 1 112 ? -6.988 8.461 -2.312 1 98.88 112 LEU A N 1
ATOM 862 C CA . LEU A 1 112 ? -7.008 9.922 -2.422 1 98.88 112 LEU A CA 1
ATOM 863 C C . LEU A 1 112 ? -6.039 10.398 -3.5 1 98.88 112 LEU A C 1
ATOM 865 O O . LEU A 1 112 ? -4.852 10.062 -3.463 1 98.88 112 LEU A O 1
ATOM 869 N N . MET A 1 113 ? -6.551 11.117 -4.438 1 98.62 113 MET A N 1
ATOM 870 C CA . MET A 1 113 ? -5.707 11.672 -5.496 1 98.62 113 MET A CA 1
ATOM 871 C C . MET A 1 113 ? -5.656 13.188 -5.414 1 98.62 113 MET A C 1
ATOM 873 O O . MET A 1 113 ? -6.641 13.828 -5.047 1 98.62 113 MET A O 1
ATOM 877 N N . GLY A 1 114 ? -4.539 13.711 -5.738 1 98.62 114 GLY A N 1
ATOM 878 C CA . GLY A 1 114 ? -4.379 15.156 -5.742 1 98.62 114 GLY A CA 1
ATOM 879 C C . GLY A 1 114 ? -2.93 15.594 -5.777 1 98.62 114 GLY A C 1
ATOM 880 O O . GLY A 1 114 ? -2.098 14.953 -6.426 1 98.62 114 GLY A O 1
ATOM 881 N N . ASP A 1 115 ? -2.67 16.781 -5.18 1 98.81 115 ASP A N 1
ATOM 882 C CA . ASP A 1 115 ? -1.339 17.375 -5.164 1 98.81 115 ASP A CA 1
ATOM 883 C C . ASP A 1 115 ? -0.742 17.359 -3.758 1 98.81 115 ASP A C 1
ATOM 885 O O . ASP A 1 115 ? -1.41 17.719 -2.787 1 98.81 115 ASP A O 1
ATOM 889 N N . MET A 1 116 ? 0.456 16.906 -3.688 1 98.88 116 MET A N 1
ATOM 890 C CA . MET A 1 116 ? 1.211 16.953 -2.438 1 98.88 116 MET A CA 1
ATOM 891 C C . MET A 1 116 ? 2.201 18.109 -2.447 1 98.88 116 MET A C 1
ATOM 893 O O . MET A 1 116 ? 2.93 18.312 -3.424 1 98.88 116 MET A O 1
ATOM 897 N N . HIS A 1 117 ? 2.221 18.875 -1.342 1 98.62 117 HIS A N 1
ATOM 898 C CA . HIS A 1 117 ? 3.053 20.078 -1.284 1 98.62 117 HIS A CA 1
ATOM 899 C C . HIS A 1 117 ? 3.982 20.047 -0.077 1 98.62 117 HIS A C 1
ATOM 901 O O . HIS A 1 117 ? 3.592 19.594 1.001 1 98.62 117 HIS A O 1
ATOM 907 N N . LEU A 1 118 ? 5.176 20.609 -0.304 1 98.56 118 LEU A N 1
ATOM 908 C CA . LEU A 1 118 ? 6.031 20.922 0.837 1 98.56 118 LEU A CA 1
ATOM 909 C C . LEU A 1 118 ? 5.453 22.078 1.644 1 98.56 118 LEU A C 1
ATOM 911 O O . LEU A 1 118 ? 5.043 23.094 1.075 1 98.56 118 LEU A O 1
ATOM 915 N N . VAL A 1 119 ? 5.367 21.844 2.947 1 98.5 119 VAL A N 1
ATOM 916 C CA . VAL A 1 119 ? 4.918 22.922 3.82 1 98.5 119 VAL A CA 1
ATOM 917 C C . VAL A 1 119 ? 6.078 23.875 4.105 1 98.5 119 VAL A C 1
ATOM 919 O O . VAL A 1 119 ? 7.098 23.469 4.668 1 98.5 119 VAL A O 1
ATOM 922 N N . LYS A 1 120 ? 5.914 25.141 3.826 1 97.38 120 LYS A N 1
ATOM 923 C CA . LYS A 1 120 ? 7.055 26.047 3.877 1 97.38 120 LYS A CA 1
ATOM 924 C C . LYS A 1 120 ? 6.852 27.125 4.938 1 97.38 120 LYS A C 1
ATOM 926 O O . LYS A 1 120 ? 7.824 27.672 5.465 1 97.38 120 LYS A O 1
ATOM 931 N N . ASP A 1 121 ? 5.66 27.469 5.211 1 97.94 121 ASP A N 1
ATOM 932 C CA . ASP A 1 121 ? 5.418 28.562 6.141 1 97.94 121 ASP A CA 1
ATOM 933 C C . ASP A 1 121 ? 5.312 28.062 7.578 1 97.94 121 ASP A C 1
ATOM 935 O O . ASP A 1 121 ? 5.039 26.875 7.809 1 97.94 121 ASP A O 1
ATOM 939 N N . ALA A 1 122 ? 5.48 28.953 8.531 1 98.19 122 ALA A N 1
ATOM 940 C CA . ALA A 1 122 ? 5.551 28.609 9.953 1 98.19 122 ALA A CA 1
ATOM 941 C C . ALA A 1 122 ? 4.215 28.078 10.453 1 98.19 122 ALA A C 1
ATOM 943 O O . ALA A 1 122 ? 4.18 27.125 11.234 1 98.19 122 ALA A O 1
ATOM 944 N N . ALA A 1 123 ? 3.184 28.703 10.047 1 98.25 123 ALA A N 1
ATOM 945 C CA . ALA A 1 123 ? 1.863 28.281 10.508 1 98.25 123 ALA A CA 1
ATOM 946 C C . ALA A 1 123 ? 1.535 26.875 10.008 1 98.25 123 ALA A C 1
ATOM 948 O O . ALA A 1 123 ? 1.022 26.047 10.766 1 98.25 123 ALA A O 1
ATOM 949 N N . GLY A 1 124 ? 1.786 26.641 8.719 1 98.12 124 GLY A N 1
ATOM 950 C CA . GLY A 1 124 ? 1.591 25.312 8.164 1 98.12 124 GLY A CA 1
ATOM 951 C C . GLY A 1 124 ? 2.443 24.25 8.836 1 98.12 124 GLY A C 1
ATOM 952 O O . GLY A 1 124 ? 1.973 23.156 9.102 1 98.12 124 GLY A O 1
ATOM 953 N N . ASN A 1 125 ? 3.68 24.609 9.102 1 98.38 125 ASN A N 1
ATOM 954 C CA . ASN A 1 125 ? 4.574 23.688 9.797 1 98.38 125 ASN A CA 1
ATOM 955 C C . ASN A 1 125 ? 4.039 23.328 11.188 1 98.38 125 ASN A C 1
ATOM 957 O O . ASN A 1 125 ? 4.062 22.156 11.578 1 98.38 125 ASN A O 1
ATOM 961 N N . ALA A 1 126 ? 3.613 24.312 11.891 1 98.25 126 ALA A N 1
ATOM 962 C CA . ALA A 1 126 ? 3.061 24.062 13.219 1 98.25 126 ALA A CA 1
ATOM 963 C C . ALA A 1 126 ? 1.856 23.141 13.148 1 98.25 126 ALA A C 1
ATOM 965 O O . ALA A 1 126 ? 1.719 22.234 13.977 1 98.25 126 ALA A O 1
ATOM 966 N N . THR A 1 127 ? 0.972 23.359 12.164 1 97.88 127 THR A N 1
ATOM 967 C CA . THR A 1 127 ? -0.218 22.531 11.977 1 97.88 127 THR A CA 1
ATOM 968 C C . THR A 1 127 ? 0.165 21.094 11.656 1 97.88 127 THR A C 1
ATOM 970 O O . THR A 1 127 ? -0.377 20.156 12.242 1 97.88 127 THR A O 1
ATOM 973 N N . ALA A 1 128 ? 1.063 20.891 10.703 1 98.5 128 ALA A N 1
ATOM 974 C CA . ALA A 1 128 ? 1.505 19.562 10.312 1 98.5 128 ALA A CA 1
ATOM 975 C C . ALA A 1 128 ? 2.17 18.844 11.484 1 98.5 128 ALA A C 1
ATOM 977 O O . ALA A 1 128 ? 1.92 17.656 11.703 1 98.5 128 ALA A O 1
ATOM 978 N N . LYS A 1 129 ? 3.012 19.562 12.195 1 97.94 129 LYS A N 1
ATOM 979 C CA . LYS A 1 129 ? 3.67 19 13.367 1 97.94 129 LYS A CA 1
ATOM 980 C C . LYS A 1 129 ? 2.65 18.516 14.398 1 97.94 129 LYS A C 1
ATOM 982 O O . LYS A 1 129 ? 2.771 17.406 14.922 1 97.94 129 LYS A O 1
ATOM 987 N N . ALA A 1 130 ? 1.677 19.312 14.688 1 97.56 130 ALA A N 1
ATOM 988 C CA . ALA A 1 130 ? 0.637 18.969 15.656 1 97.56 130 ALA A CA 1
ATOM 989 C C . ALA A 1 130 ? -0.173 17.766 15.203 1 97.56 130 ALA A C 1
ATOM 991 O O . ALA A 1 130 ? -0.653 16.984 16.031 1 97.56 130 ALA A O 1
ATOM 992 N N . ALA A 1 131 ? -0.31 17.625 13.938 1 97.62 131 ALA A N 1
ATOM 993 C CA . ALA A 1 131 ? -1.051 16.484 13.391 1 97.62 131 ALA A CA 1
ATOM 994 C C . ALA A 1 131 ? -0.243 15.203 13.5 1 97.62 131 ALA A C 1
ATOM 996 O O . ALA A 1 131 ? -0.793 14.141 13.805 1 97.62 131 ALA A O 1
ATOM 997 N N . LEU A 1 132 ? 1.04 15.258 13.297 1 98.19 132 LEU A N 1
ATOM 998 C CA . LEU A 1 132 ? 1.849 14.07 13.07 1 98.19 132 LEU A CA 1
ATOM 999 C C . LEU A 1 132 ? 2.492 13.594 14.367 1 98.19 132 LEU A C 1
ATOM 1001 O O . LEU A 1 132 ? 2.443 12.406 14.695 1 98.19 132 LEU A O 1
ATOM 1005 N N . PHE A 1 133 ? 3.023 14.438 15.148 1 97.25 133 PHE A N 1
ATOM 1006 C CA . PHE A 1 133 ? 3.963 14.039 16.188 1 97.25 133 PHE A CA 1
ATOM 1007 C C . PHE A 1 133 ? 3.238 13.344 17.328 1 97.25 133 PHE A C 1
ATOM 1009 O O . PHE A 1 133 ? 3.74 12.359 17.891 1 97.25 133 PHE A O 1
ATOM 1016 N N . PRO A 1 134 ? 2.027 13.766 17.734 1 96.12 134 PRO A N 1
ATOM 1017 C CA . PRO A 1 134 ? 1.338 13.008 18.781 1 96.12 134 PRO A CA 1
ATOM 1018 C C . PRO A 1 134 ? 0.991 11.586 18.344 1 96.12 134 PRO A C 1
ATOM 1020 O O . PRO A 1 134 ? 0.968 10.672 19.172 1 96.12 134 PRO A O 1
ATOM 1023 N N . ARG A 1 135 ? 0.789 11.367 17.047 1 96.31 135 ARG A N 1
ATOM 1024 C CA . ARG A 1 135 ? 0.427 10.062 16.516 1 96.31 135 ARG A CA 1
ATOM 1025 C C . ARG A 1 135 ? 1.671 9.234 16.203 1 96.31 135 ARG A C 1
ATOM 1027 O O . ARG A 1 135 ? 1.632 8 16.266 1 96.31 135 ARG A O 1
ATOM 1034 N N . HIS A 1 136 ? 2.689 9.867 15.859 1 97.81 136 HIS A N 1
ATOM 1035 C CA . HIS A 1 136 ? 3.979 9.273 15.523 1 97.81 136 HIS A CA 1
ATOM 1036 C C . HIS A 1 136 ? 5.086 9.812 16.422 1 97.81 136 HIS A C 1
ATOM 1038 O O . HIS A 1 136 ? 5.91 10.617 15.984 1 97.81 136 HIS A O 1
ATOM 1044 N N . PRO A 1 137 ? 5.156 9.281 17.562 1 97.19 137 PRO A N 1
ATOM 1045 C CA . PRO A 1 137 ? 6 9.914 18.578 1 97.19 137 PRO A CA 1
ATOM 1046 C C . PRO A 1 137 ? 7.488 9.82 18.25 1 97.19 137 PRO A C 1
ATOM 1048 O O . PRO A 1 137 ? 8.281 10.641 18.719 1 97.19 137 PRO A O 1
ATOM 1051 N N . SER A 1 138 ? 7.91 8.891 17.469 1 97.56 138 SER A N 1
ATOM 1052 C CA . SER A 1 138 ? 9.328 8.758 17.141 1 97.56 138 SER A CA 1
ATOM 1053 C C . SER A 1 138 ? 9.805 9.914 16.266 1 97.56 138 SER A C 1
ATOM 1055 O O . SER A 1 138 ? 11 10.203 16.188 1 97.56 138 SER A O 1
ATOM 1057 N N . MET A 1 139 ? 8.945 10.555 15.562 1 97 139 MET A N 1
ATOM 1058 C CA . MET A 1 139 ? 9.297 11.539 14.539 1 97 139 MET A CA 1
ATOM 1059 C C . MET A 1 139 ? 10.078 12.695 15.148 1 97 139 MET A C 1
ATOM 1061 O O . MET A 1 139 ? 10.945 13.281 14.492 1 97 139 MET A O 1
ATOM 1065 N N . SER A 1 140 ? 9.805 13.031 16.328 1 94.06 140 SER A N 1
ATOM 1066 C CA . SER A 1 140 ? 10.477 14.164 16.953 1 94.06 140 SER A CA 1
ATOM 1067 C C . SER A 1 140 ? 11.961 13.891 17.141 1 94.06 140 SER A C 1
ATOM 1069 O O . SER A 1 140 ? 12.75 14.82 17.344 1 94.06 140 SER A O 1
ATOM 1071 N N . SER A 1 141 ? 12.352 12.664 17.047 1 93.88 141 SER A N 1
ATOM 1072 C CA . SER A 1 141 ? 13.742 12.297 17.281 1 93.88 141 SER A CA 1
ATOM 1073 C C . SER A 1 141 ? 14.477 12.039 15.969 1 93.88 141 SER A C 1
ATOM 1075 O O . SER A 1 141 ? 15.656 11.688 15.969 1 93.88 141 SER A O 1
ATOM 1077 N N . TRP A 1 142 ? 13.781 12.18 14.852 1 92.62 142 TRP A N 1
ATOM 1078 C CA . TRP A 1 142 ? 14.398 11.93 13.555 1 92.62 142 TRP A CA 1
ATOM 1079 C C . TRP A 1 142 ? 15.383 13.039 13.195 1 92.62 142 TRP A C 1
ATOM 1081 O O . TRP A 1 142 ? 14.977 14.094 12.703 1 92.62 142 TRP A O 1
ATOM 1091 N N . HIS A 1 143 ? 16.688 12.914 13.586 1 81.75 143 HIS A N 1
ATOM 1092 C CA . HIS A 1 143 ? 17.719 13.922 13.359 1 81.75 143 HIS A CA 1
ATOM 1093 C C . HIS A 1 143 ? 18.766 13.422 12.367 1 81.75 143 HIS A C 1
ATOM 1095 O O . HIS A 1 143 ? 19.859 14 12.258 1 81.75 143 HIS A O 1
ATOM 1101 N N . PHE A 1 144 ? 18.562 12.406 11.68 1 78.06 144 PHE A N 1
ATOM 1102 C CA . PHE A 1 144 ? 19.531 11.805 10.781 1 78.06 144 PHE A CA 1
ATOM 1103 C C . PHE A 1 144 ? 19.438 12.414 9.391 1 78.06 144 PHE A C 1
ATOM 1105 O O . PHE A 1 144 ? 20.188 12.047 8.492 1 78.06 144 PHE A O 1
ATOM 1112 N N . HIS A 1 145 ? 18.531 13.281 9.086 1 81.62 145 HIS A N 1
ATOM 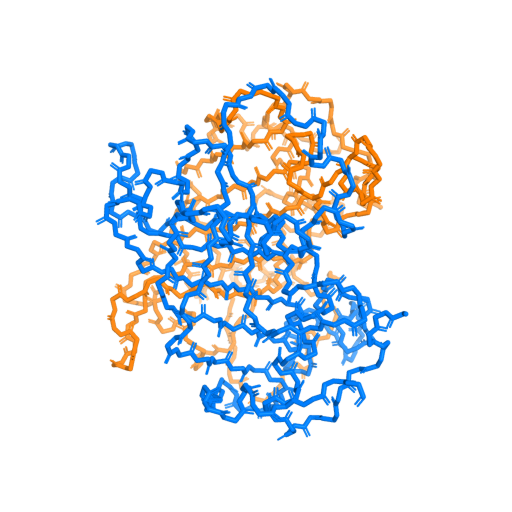1113 C CA . HIS A 1 145 ? 18.375 14.055 7.859 1 81.62 145 HIS A CA 1
ATOM 1114 C C . HIS A 1 145 ? 17.562 15.32 8.109 1 81.62 145 HIS A C 1
ATOM 1116 O O . HIS A 1 145 ? 16.984 15.492 9.188 1 81.62 145 HIS A O 1
ATOM 1122 N N . GLN A 1 146 ? 17.812 16.219 7.152 1 94.31 146 GLN A N 1
ATOM 1123 C CA . GLN A 1 146 ? 16.828 17.281 7.113 1 94.31 146 GLN A CA 1
ATOM 1124 C C . GLN A 1 146 ? 15.461 16.75 6.68 1 94.31 146 GLN A C 1
ATOM 1126 O O . GLN A 1 146 ? 15.367 15.93 5.77 1 94.31 146 GLN A O 1
ATOM 1131 N N . HIS A 1 147 ? 14.43 17.219 7.41 1 97.06 147 HIS A N 1
ATOM 1132 C CA . HIS A 1 147 ? 13.086 16.75 7.117 1 97.06 147 HIS A CA 1
ATOM 1133 C C . HIS A 1 147 ? 12.164 17.906 6.746 1 97.06 147 HIS A C 1
ATOM 1135 O O . HIS A 1 147 ? 12.461 19.062 7.047 1 97.06 147 HIS A O 1
ATOM 1141 N N . THR A 1 148 ? 11.156 17.578 6.039 1 97.88 148 THR A N 1
ATOM 1142 C CA . THR A 1 148 ? 10.117 18.531 5.688 1 97.88 148 THR A CA 1
ATOM 1143 C C . THR A 1 148 ? 8.727 17.922 5.867 1 97.88 148 THR A C 1
ATOM 1145 O O . THR A 1 148 ? 8.562 16.703 5.738 1 97.88 148 THR A O 1
ATOM 1148 N N . PHE A 1 149 ? 7.785 18.781 6.219 1 98.56 149 PHE A N 1
ATOM 1149 C CA . PHE A 1 149 ? 6.387 18.359 6.27 1 98.56 149 PHE A CA 1
ATOM 1150 C C . PHE A 1 149 ? 5.742 18.469 4.895 1 98.56 149 PHE A C 1
ATOM 1152 O O . PHE A 1 149 ? 6.086 19.359 4.109 1 98.56 149 PHE A O 1
ATOM 1159 N N . LEU A 1 150 ? 4.859 17.578 4.605 1 98.88 150 LEU A N 1
ATOM 1160 C CA . LEU A 1 150 ? 4.051 17.578 3.393 1 98.88 150 LEU A CA 1
ATOM 1161 C C . LEU A 1 150 ? 2.566 17.672 3.729 1 98.88 150 LEU A C 1
ATOM 1163 O O . LEU A 1 150 ? 2.121 17.156 4.754 1 98.88 150 LEU A O 1
ATOM 1167 N N . LYS A 1 151 ? 1.873 18.312 2.865 1 98.94 151 LYS A N 1
ATOM 1168 C CA . LYS A 1 151 ? 0.429 18.484 2.992 1 98.94 151 LYS A CA 1
ATOM 1169 C C . LYS A 1 151 ? -0.278 18.188 1.672 1 98.94 151 LYS A C 1
ATOM 1171 O O . LYS A 1 151 ? 0.121 18.703 0.623 1 98.94 151 LYS A O 1
ATOM 1176 N N . MET A 1 152 ? -1.382 17.406 1.769 1 98.94 152 MET A N 1
ATOM 1177 C CA . MET A 1 152 ? -2.074 17.016 0.54 1 98.94 152 MET A CA 1
ATOM 1178 C C . MET A 1 152 ? -3.242 17.969 0.262 1 98.94 152 MET A C 1
ATOM 1180 O O . MET A 1 152 ? -3.984 18.328 1.177 1 98.94 152 MET A O 1
ATOM 1184 N N . ASP A 1 153 ? -3.332 18.328 -1.023 1 98.81 153 ASP A N 1
ATOM 1185 C CA . ASP A 1 153 ? -4.555 18.906 -1.578 1 98.81 153 ASP A CA 1
ATOM 1186 C C . ASP A 1 153 ? -5.336 17.859 -2.373 1 98.81 153 ASP A C 1
ATOM 1188 O O . ASP A 1 153 ? -4.93 17.469 -3.473 1 98.81 153 ASP A O 1
ATOM 1192 N N . ILE A 1 154 ? -6.461 17.438 -1.832 1 98.88 154 ILE A N 1
ATOM 1193 C CA . ILE A 1 154 ? -7.227 16.328 -2.4 1 98.88 154 ILE A CA 1
ATOM 1194 C C . ILE A 1 154 ? -8.109 16.844 -3.533 1 98.88 154 ILE A C 1
ATOM 1196 O O . ILE A 1 154 ? -8.812 17.844 -3.377 1 98.88 154 ILE A O 1
ATOM 1200 N N . ASN A 1 155 ? -8.109 16.094 -4.688 1 98.25 155 ASN A N 1
ATOM 1201 C CA . ASN A 1 155 ? -8.938 16.5 -5.812 1 98.25 155 ASN A CA 1
ATOM 1202 C C . ASN A 1 155 ? -9.914 15.391 -6.219 1 98.25 155 ASN A C 1
ATOM 1204 O O . ASN A 1 155 ? -10.93 15.664 -6.863 1 98.25 155 ASN A O 1
ATOM 1208 N N . GLN A 1 156 ? -9.602 14.234 -5.902 1 98.25 156 GLN A N 1
ATOM 1209 C CA . GLN A 1 156 ? -10.422 13.086 -6.27 1 98.25 156 GLN A CA 1
ATOM 1210 C C . GLN A 1 156 ? -10.328 11.984 -5.215 1 98.25 156 GLN A C 1
ATOM 1212 O O . GLN A 1 156 ? -9.258 11.766 -4.633 1 98.25 156 GLN A O 1
ATOM 1217 N N . ILE A 1 157 ? -11.445 11.312 -4.957 1 98.75 157 ILE A N 1
ATOM 1218 C CA . ILE A 1 157 ? -11.508 10.234 -3.977 1 98.75 157 ILE A CA 1
ATOM 1219 C C . ILE A 1 157 ? -12.242 9.039 -4.574 1 98.75 157 ILE A C 1
ATOM 1221 O O . ILE A 1 157 ? -13.352 9.18 -5.086 1 98.75 157 ILE A O 1
ATOM 1225 N N . LEU A 1 158 ? -11.625 7.93 -4.602 1 98.44 158 LEU A N 1
ATOM 1226 C CA . LEU A 1 158 ? -12.242 6.672 -5 1 98.44 158 LEU A CA 1
ATOM 1227 C C . LEU A 1 158 ? -12.289 5.695 -3.83 1 98.44 158 LEU A C 1
ATOM 1229 O O . LEU A 1 158 ? -11.305 5.539 -3.105 1 98.44 158 LEU A O 1
ATOM 1233 N N . LEU A 1 159 ? -13.453 5.074 -3.619 1 98.62 159 LEU A N 1
ATOM 1234 C CA . LEU A 1 159 ? -13.641 4.137 -2.516 1 98.62 159 LEU A CA 1
ATOM 1235 C C . LEU A 1 159 ? -14.312 2.854 -2.998 1 98.62 159 LEU A C 1
ATOM 1237 O O . LEU A 1 159 ? -15.312 2.904 -3.717 1 98.62 159 LEU A O 1
ATOM 1241 N N . LEU A 1 160 ? -13.695 1.75 -2.768 1 98.06 160 LEU A N 1
ATOM 1242 C CA . LEU A 1 160 ? -14.328 0.441 -2.865 1 98.06 160 LEU A CA 1
ATOM 1243 C C . LEU A 1 160 ? -14.625 -0.127 -1.481 1 98.06 160 LEU A C 1
ATOM 1245 O O . LEU A 1 160 ? -13.703 -0.403 -0.711 1 98.06 160 LEU A O 1
ATOM 1249 N N . ASP A 1 161 ? -15.875 -0.245 -1.103 1 97.12 161 ASP A N 1
ATOM 1250 C CA . ASP A 1 161 ? -16.172 -0.722 0.245 1 97.12 161 ASP A CA 1
ATOM 1251 C C . ASP A 1 161 ? -17.312 -1.74 0.231 1 97.12 161 ASP A C 1
ATOM 1253 O O . ASP A 1 161 ? -17.797 -2.158 1.287 1 97.12 161 ASP A O 1
ATOM 1257 N N . TYR A 1 162 ? -17.781 -2.043 -0.92 1 95.19 162 TYR A N 1
ATOM 1258 C CA . TYR A 1 162 ? -18.859 -3.012 -1.146 1 95.19 162 TYR A CA 1
ATOM 1259 C C . TYR A 1 162 ? -18.781 -3.588 -2.555 1 95.19 162 TYR A C 1
ATOM 1261 O O . TYR A 1 162 ? -17.859 -3.256 -3.32 1 95.19 162 TYR A O 1
ATOM 1269 N N . PHE A 1 163 ? -19.719 -4.508 -2.803 1 92 163 PHE A N 1
ATOM 1270 C CA . PHE A 1 163 ? -19.766 -5.09 -4.141 1 92 163 PHE A CA 1
ATOM 1271 C C . PHE A 1 163 ? -20.094 -4.023 -5.18 1 92 163 PHE A C 1
ATOM 1273 O O . PHE A 1 163 ? -20.859 -3.092 -4.906 1 92 163 PHE A O 1
ATOM 1280 N N . GLY A 1 164 ? -19.422 -4.105 -6.387 1 89.5 164 GLY A N 1
ATOM 1281 C CA . GLY A 1 164 ? -19.75 -3.16 -7.449 1 89.5 164 GLY A CA 1
ATOM 1282 C C . GLY A 1 164 ? -18.547 -2.348 -7.898 1 89.5 164 GLY A C 1
ATOM 1283 O O . GLY A 1 164 ? -18.656 -1.542 -8.828 1 89.5 164 GLY A O 1
ATOM 1284 N N . GLY A 1 165 ? -17.438 -2.422 -7.32 1 91.75 165 GLY A N 1
ATOM 1285 C CA . GLY A 1 165 ? -16.25 -1.716 -7.738 1 91.75 165 GLY A CA 1
ATOM 1286 C C . GLY A 1 165 ? -16.078 -0.367 -7.066 1 91.75 165 GLY A C 1
ATOM 1287 O O . GLY A 1 165 ? -16.734 -0.082 -6.066 1 91.75 165 GLY A O 1
ATOM 1288 N N . TYR A 1 166 ? -15.18 0.476 -7.582 1 96.06 166 TYR A N 1
ATOM 1289 C CA . TYR A 1 166 ? -14.852 1.766 -6.984 1 96.06 166 TYR A CA 1
ATOM 1290 C C . TYR A 1 166 ? -15.953 2.787 -7.258 1 96.06 166 TYR A C 1
ATOM 1292 O O . TYR A 1 166 ? -16.484 2.854 -8.367 1 96.06 166 TYR A O 1
ATOM 1300 N N . SER A 1 167 ? -16.266 3.521 -6.254 1 97.19 167 SER A N 1
ATOM 1301 C CA . SER A 1 167 ? -17.188 4.656 -6.348 1 97.19 167 SER A CA 1
ATOM 1302 C C . SER A 1 167 ? -16.453 5.977 -6.137 1 97.19 167 SER A C 1
ATOM 1304 O O . SER A 1 167 ? -15.492 6.043 -5.359 1 97.19 167 SER A O 1
ATOM 1306 N N . ASN A 1 168 ? -16.984 6.961 -6.84 1 97.44 168 ASN A N 1
ATOM 1307 C CA . ASN A 1 168 ? -16.516 8.32 -6.57 1 97.44 168 ASN A CA 1
ATOM 1308 C C . ASN A 1 168 ? -17.094 8.867 -5.27 1 97.44 168 ASN A C 1
ATOM 1310 O O . ASN A 1 168 ? -18.281 8.664 -4.984 1 97.44 168 ASN A O 1
ATOM 1314 N N . VAL A 1 169 ? -16.266 9.445 -4.457 1 98.5 169 VAL A N 1
ATOM 1315 C CA . VAL A 1 169 ? -16.688 10.18 -3.268 1 98.5 169 VAL A CA 1
ATOM 1316 C C . VAL A 1 169 ? -16.5 11.672 -3.492 1 98.5 169 VAL A C 1
ATOM 1318 O O . VAL A 1 169 ? -15.414 12.125 -3.867 1 98.5 169 VAL A O 1
ATOM 1321 N N . SER A 1 170 ? -17.5 12.43 -3.295 1 98.31 170 SER A N 1
ATOM 1322 C CA . SER A 1 170 ? -17.375 13.875 -3.412 1 98.31 170 SER A CA 1
ATOM 1323 C C . SER A 1 170 ? -16.375 14.43 -2.41 1 98.31 170 SER A C 1
ATOM 1325 O O . SER A 1 170 ? -16.484 14.18 -1.209 1 98.31 170 SER A O 1
ATOM 1327 N N . VAL A 1 171 ? -15.453 15.242 -2.965 1 98.75 171 VAL A N 1
ATOM 1328 C CA . VAL A 1 171 ? -14.469 15.867 -2.092 1 98.75 171 VAL A CA 1
ATOM 1329 C C . VAL A 1 171 ? -15.172 16.781 -1.094 1 98.75 171 VAL A C 1
ATOM 1331 O O . VAL A 1 171 ? -14.812 16.812 0.087 1 98.75 171 VAL A O 1
ATOM 1334 N N . ALA A 1 172 ? -16.141 17.484 -1.56 1 98.62 172 ALA A N 1
ATOM 1335 C CA . ALA A 1 172 ? -16.906 18.375 -0.687 1 98.62 172 ALA A CA 1
ATOM 1336 C C . ALA A 1 172 ? -17.578 17.578 0.432 1 98.62 172 ALA A C 1
ATOM 1338 O O . ALA A 1 172 ? -17.531 17.984 1.597 1 98.62 172 ALA A O 1
ATOM 1339 N N . ASP A 1 173 ? -18.25 16.453 0.089 1 98.5 173 ASP A N 1
ATOM 1340 C CA . ASP A 1 173 ? -18.922 15.625 1.089 1 98.5 173 ASP A CA 1
ATOM 1341 C C . ASP A 1 173 ? -17.922 15.039 2.082 1 98.5 173 ASP A C 1
ATOM 1343 O O . ASP A 1 173 ? -18.219 14.922 3.273 1 98.5 173 ASP A O 1
ATOM 1347 N N . TYR A 1 174 ? -16.797 14.703 1.548 1 98.69 174 TYR A N 1
ATOM 1348 C CA . TYR A 1 174 ? -15.703 14.203 2.383 1 98.69 174 TYR A CA 1
ATOM 1349 C C . TYR A 1 174 ? -15.344 15.219 3.465 1 98.69 174 TYR A C 1
ATOM 1351 O O . TYR A 1 174 ? -15.25 14.867 4.645 1 98.69 174 TYR A O 1
ATOM 1359 N N . PHE A 1 175 ? -15.234 16.438 3.168 1 98.31 175 PHE A N 1
ATOM 1360 C CA . PHE A 1 175 ? -14.766 17.438 4.113 1 98.31 175 PHE A CA 1
ATOM 1361 C C . PHE A 1 175 ? -15.914 17.906 5.012 1 98.31 175 PHE A C 1
ATOM 1363 O O . PHE A 1 175 ? -15.68 18.516 6.051 1 98.31 175 PHE A O 1
ATOM 1370 N N . LYS A 1 176 ? -17.125 17.578 4.688 1 97.69 176 LYS A N 1
ATOM 1371 C CA . LYS A 1 176 ? -18.266 17.953 5.508 1 97.69 176 LYS A CA 1
ATOM 1372 C C . LYS A 1 176 ? -18.453 16.969 6.664 1 97.69 176 LYS A C 1
ATOM 1374 O O . LYS A 1 176 ? -19.188 17.266 7.617 1 97.69 176 LYS A O 1
ATOM 1379 N N . VAL A 1 177 ? -17.906 15.836 6.52 1 95.88 177 VAL A N 1
ATOM 1380 C CA . VAL A 1 177 ? -18.078 14.797 7.527 1 95.88 177 VAL A CA 1
ATOM 1381 C C . VAL A 1 177 ? -17.438 15.234 8.844 1 95.88 177 VAL A C 1
ATOM 1383 O O . VAL A 1 177 ? -16.312 15.75 8.852 1 95.88 177 VAL A O 1
ATOM 1386 N N . ASN A 1 178 ? -18.109 15.07 9.953 1 88.19 178 ASN A N 1
ATOM 1387 C CA . ASN A 1 178 ? -17.578 15.195 11.312 1 88.19 178 ASN A CA 1
ATOM 1388 C C . ASN A 1 178 ? -17.484 13.844 12.008 1 88.19 178 ASN A C 1
ATOM 1390 O O . ASN A 1 178 ? -18.5 13.188 12.234 1 88.19 178 ASN A O 1
ATOM 1394 N N . LEU A 1 179 ? -16.281 13.367 12.219 1 83 179 LEU A N 1
ATOM 1395 C CA . LEU A 1 179 ? -16.094 12.062 12.852 1 83 179 LEU A CA 1
ATOM 1396 C C . LEU A 1 179 ? -16.375 12.133 14.344 1 83 179 LEU A C 1
ATOM 1398 O O . LEU A 1 179 ? -16.531 11.102 15 1 83 179 LEU A O 1
ATOM 1402 N N . ASP A 1 180 ? -16.422 13.375 15.102 1 64.75 180 ASP A N 1
ATOM 1403 C CA . ASP A 1 180 ? -16.734 13.57 16.516 1 64.75 180 ASP A CA 1
ATOM 1404 C C . ASP A 1 180 ? -18.234 13.422 16.766 1 64.75 180 ASP A C 1
ATOM 1406 O O . ASP A 1 180 ? -19.047 13.641 15.859 1 64.75 180 ASP A O 1
ATOM 1410 N N . MET B 1 1 ? 4.227 -23.469 9.164 1 51.78 1 MET B N 1
ATOM 1411 C CA . MET B 1 1 ? 4.223 -22.125 9.734 1 51.78 1 MET B CA 1
ATOM 1412 C C . MET B 1 1 ? 5.027 -21.172 8.875 1 51.78 1 MET B C 1
ATOM 1414 O O . MET B 1 1 ? 6.09 -21.531 8.359 1 51.78 1 MET B O 1
ATOM 1418 N N . ARG B 1 2 ? 4.508 -20.016 8.547 1 66.81 2 ARG B N 1
ATOM 1419 C CA . ARG B 1 2 ? 5.293 -19.047 7.793 1 66.81 2 ARG B CA 1
ATOM 1420 C C . ARG B 1 2 ? 6.492 -18.562 8.602 1 66.81 2 ARG B C 1
ATOM 1422 O O . ARG B 1 2 ? 6.512 -18.688 9.828 1 66.81 2 ARG B O 1
ATOM 1429 N N . CYS B 1 3 ? 7.504 -18.234 7.848 1 69.94 3 CYS B N 1
ATOM 1430 C CA . CYS B 1 3 ? 8.664 -17.656 8.523 1 69.94 3 CYS B CA 1
ATOM 1431 C C . CYS B 1 3 ? 8.234 -16.594 9.531 1 69.94 3 CYS B C 1
ATOM 1433 O O . CYS B 1 3 ? 7.621 -15.594 9.156 1 69.94 3 CYS B O 1
ATOM 1435 N N . VAL B 1 4 ? 8.586 -16.859 10.789 1 75.12 4 VAL B N 1
ATOM 1436 C CA . VAL B 1 4 ? 8.039 -16.031 11.859 1 75.12 4 VAL B CA 1
ATOM 1437 C C . VAL B 1 4 ? 8.945 -14.828 12.078 1 75.12 4 VAL B C 1
ATOM 1439 O O . VAL B 1 4 ? 8.453 -13.711 12.281 1 75.12 4 VAL B O 1
ATOM 1442 N N . ASP B 1 5 ? 10.266 -15.086 11.93 1 89.5 5 ASP B N 1
ATOM 1443 C CA . ASP B 1 5 ? 11.164 -13.977 12.234 1 89.5 5 ASP B CA 1
ATOM 1444 C C . ASP B 1 5 ? 11.836 -13.453 10.969 1 89.5 5 ASP B C 1
ATOM 1446 O O . ASP B 1 5 ? 12.219 -14.234 10.094 1 89.5 5 ASP B O 1
ATOM 1450 N N . PRO B 1 6 ? 11.914 -12.18 10.938 1 94.5 6 PRO B N 1
ATOM 1451 C CA . PRO B 1 6 ? 12.602 -11.633 9.758 1 94.5 6 PRO B CA 1
ATOM 1452 C C . PRO B 1 6 ? 14.094 -11.961 9.75 1 94.5 6 PRO B C 1
ATOM 1454 O O . PRO B 1 6 ? 14.734 -11.977 10.805 1 94.5 6 PRO B O 1
ATOM 1457 N N . PRO B 1 7 ? 14.625 -12.242 8.594 1 95.38 7 PRO B N 1
ATOM 1458 C CA . PRO B 1 7 ? 16.078 -12.328 8.484 1 95.38 7 PRO B CA 1
ATOM 1459 C C . PRO B 1 7 ? 16.781 -11.055 8.953 1 95.38 7 PRO B C 1
ATOM 1461 O O . PRO B 1 7 ? 16.188 -9.977 8.953 1 95.38 7 PRO B O 1
ATOM 1464 N N . PRO B 1 8 ? 18.078 -11.195 9.312 1 94.19 8 PRO B N 1
ATOM 1465 C CA . PRO B 1 8 ? 18.828 -10.016 9.742 1 94.19 8 PRO B CA 1
ATOM 1466 C C . PRO B 1 8 ? 18.922 -8.945 8.656 1 94.19 8 PRO B C 1
ATOM 1468 O O . PRO B 1 8 ? 18.938 -9.273 7.469 1 94.19 8 PRO B O 1
ATOM 1471 N N . HIS B 1 9 ? 18.969 -7.68 9.141 1 94.31 9 HIS B N 1
ATOM 1472 C CA . HIS B 1 9 ? 19.219 -6.59 8.203 1 94.31 9 HIS B CA 1
ATOM 1473 C C . HIS B 1 9 ? 20.5 -6.828 7.406 1 94.31 9 HIS B C 1
ATOM 1475 O O . HIS B 1 9 ? 21.469 -7.359 7.938 1 94.31 9 HIS B O 1
ATOM 1481 N N . GLY B 1 10 ? 20.531 -6.473 6.219 1 93.88 10 GLY B N 1
ATOM 1482 C CA . GLY B 1 10 ? 21.688 -6.656 5.371 1 93.88 10 GLY B CA 1
ATOM 1483 C C . GLY B 1 10 ? 21.625 -7.914 4.52 1 93.88 10 GLY B C 1
ATOM 1484 O O . GLY B 1 10 ? 22.297 -8.016 3.496 1 93.88 10 GLY B O 1
ATOM 1485 N N . GLU B 1 11 ? 20.938 -8.891 4.957 1 96.44 11 GLU B N 1
ATOM 1486 C CA . GLU B 1 11 ? 20.672 -10.039 4.098 1 96.44 11 GLU B CA 1
ATOM 1487 C C . GLU B 1 11 ? 19.531 -9.742 3.131 1 96.44 11 GLU B C 1
ATOM 1489 O O . GLU B 1 11 ? 18.453 -10.352 3.219 1 96.44 11 GLU B O 1
ATOM 1494 N N . LEU B 1 12 ? 19.828 -8.992 2.104 1 97.56 12 LEU B N 1
ATOM 1495 C CA . LEU B 1 12 ? 18.828 -8.297 1.284 1 97.56 12 LEU B CA 1
ATOM 1496 C C . LEU B 1 12 ? 17.938 -9.297 0.56 1 97.56 12 LEU B C 1
ATOM 1498 O O . LEU B 1 12 ? 16.703 -9.203 0.639 1 97.56 12 LEU B O 1
ATOM 1502 N N . ALA B 1 13 ? 18.547 -10.25 -0.136 1 98.25 13 ALA B N 1
ATOM 1503 C CA . ALA B 1 13 ? 17.75 -11.219 -0.889 1 98.25 13 ALA B CA 1
ATOM 1504 C C . ALA B 1 13 ? 16.859 -12.039 0.039 1 98.25 13 ALA B C 1
ATOM 1506 O O . ALA B 1 13 ? 15.672 -12.258 -0.256 1 98.25 13 ALA B O 1
ATOM 1507 N N . LYS B 1 14 ? 17.375 -12.5 1.161 1 97.44 14 LYS B N 1
ATOM 1508 C CA . LYS B 1 14 ? 16.609 -13.289 2.125 1 97.44 14 LYS B CA 1
ATOM 1509 C C . LYS B 1 14 ? 15.469 -12.469 2.717 1 97.44 14 LYS B C 1
ATOM 1511 O O . LYS B 1 14 ? 14.367 -12.984 2.91 1 97.44 14 LYS B O 1
ATOM 1516 N N . ARG B 1 15 ? 15.758 -11.234 3.035 1 97.69 15 ARG B N 1
ATOM 1517 C CA . ARG B 1 15 ? 14.727 -10.352 3.584 1 97.69 15 ARG B CA 1
ATOM 1518 C C . ARG B 1 15 ? 13.609 -10.125 2.574 1 97.69 15 ARG B C 1
ATOM 1520 O O . ARG B 1 15 ? 12.43 -10.164 2.932 1 97.69 15 ARG B O 1
ATOM 1527 N N . ALA B 1 16 ? 13.992 -9.859 1.342 1 98.44 16 ALA B N 1
ATOM 1528 C CA . ALA B 1 16 ? 12.992 -9.672 0.296 1 98.44 16 ALA B CA 1
ATOM 1529 C C . ALA B 1 16 ? 12.102 -10.906 0.169 1 98.44 16 ALA B C 1
ATOM 1531 O O . ALA B 1 16 ? 10.875 -10.789 0.13 1 98.44 16 ALA B O 1
ATOM 1532 N N . ARG B 1 17 ? 12.703 -12.117 0.18 1 97.88 17 ARG B N 1
ATOM 1533 C CA . ARG B 1 17 ? 11.961 -13.367 0.056 1 97.88 17 ARG B CA 1
ATOM 1534 C C . ARG B 1 17 ? 11.062 -13.594 1.265 1 97.88 17 ARG B C 1
ATOM 1536 O O . ARG B 1 17 ? 9.922 -14.047 1.122 1 97.88 17 ARG B O 1
ATOM 1543 N N . TYR B 1 18 ? 11.57 -13.281 2.42 1 97.44 18 TYR B N 1
ATOM 1544 C CA . TYR B 1 18 ? 10.797 -13.375 3.652 1 97.44 18 TYR B CA 1
ATOM 1545 C C . TYR B 1 18 ? 9.547 -12.508 3.58 1 97.44 18 TYR B C 1
ATOM 1547 O O . TYR B 1 18 ? 8.445 -12.977 3.887 1 97.44 18 TYR B O 1
ATOM 1555 N N . ILE B 1 19 ? 9.688 -11.25 3.127 1 98 19 ILE B N 1
ATOM 1556 C CA . ILE B 1 19 ? 8.578 -10.305 3.09 1 98 19 ILE B CA 1
ATOM 1557 C C . ILE B 1 19 ? 7.5 -10.812 2.129 1 98 19 ILE B C 1
ATOM 1559 O O . ILE B 1 19 ? 6.316 -10.852 2.475 1 98 19 ILE B O 1
ATOM 1563 N N . VAL B 1 20 ? 7.914 -11.242 0.971 1 98.38 20 VAL B N 1
ATOM 1564 C CA . VAL B 1 20 ? 6.969 -11.703 -0.039 1 98.38 20 VAL B CA 1
ATOM 1565 C C . VAL B 1 20 ? 6.23 -12.938 0.469 1 98.38 20 VAL B C 1
ATOM 1567 O O . VAL B 1 20 ? 5.016 -13.062 0.292 1 98.38 20 VAL B O 1
ATOM 1570 N N . HIS B 1 21 ? 6.945 -13.805 1.1 1 97.5 21 HIS B N 1
ATOM 1571 C CA . HIS B 1 21 ? 6.32 -15.047 1.541 1 97.5 21 HIS B CA 1
ATOM 1572 C C . HIS B 1 21 ? 5.414 -14.812 2.744 1 97.5 21 HIS B C 1
ATOM 1574 O O . HIS B 1 21 ? 4.398 -15.492 2.902 1 97.5 21 HIS B O 1
ATOM 1580 N N . LYS B 1 22 ? 5.777 -13.914 3.594 1 96.69 22 LYS B N 1
ATOM 1581 C CA . LYS B 1 22 ? 5.004 -13.648 4.801 1 96.69 22 LYS B CA 1
ATOM 1582 C C . LYS B 1 22 ? 3.742 -12.852 4.484 1 96.69 22 LYS B C 1
ATOM 1584 O O . LYS B 1 22 ? 2.723 -12.992 5.16 1 96.69 22 LYS B O 1
ATOM 1589 N N . ALA B 1 23 ? 3.775 -12.047 3.469 1 97.25 23 ALA B N 1
ATOM 1590 C CA . ALA B 1 23 ? 2.674 -11.148 3.137 1 97.25 23 ALA B CA 1
ATOM 1591 C C . ALA B 1 23 ? 1.483 -11.93 2.576 1 97.25 23 ALA B C 1
ATOM 1593 O O . ALA B 1 23 ? 1.659 -12.867 1.802 1 97.25 23 ALA B O 1
ATOM 1594 N N . ASP B 1 24 ? 0.284 -11.469 2.938 1 97.25 24 ASP B N 1
ATOM 1595 C CA . ASP B 1 24 ? -0.941 -12.008 2.359 1 97.25 24 ASP B CA 1
ATOM 1596 C C . ASP B 1 24 ? -1.524 -11.055 1.316 1 97.25 24 ASP B C 1
ATOM 1598 O O . ASP B 1 24 ? -2.379 -11.445 0.519 1 97.25 24 ASP B O 1
ATOM 1602 N N . TRP B 1 25 ? -1.152 -9.82 1.409 1 98.69 25 TRP B N 1
ATOM 1603 C CA . TRP B 1 25 ? -1.588 -8.805 0.457 1 98.69 25 TRP B CA 1
ATOM 1604 C C . TRP B 1 25 ? -0.491 -7.773 0.225 1 98.69 25 TRP B C 1
ATOM 1606 O O . TRP B 1 25 ? 0.504 -7.742 0.953 1 98.69 25 TRP B O 1
ATOM 1616 N N . CYS B 1 26 ? -0.555 -7.023 -0.806 1 98.88 26 CYS B N 1
ATOM 1617 C CA . CYS B 1 26 ? 0.33 -5.93 -1.193 1 98.88 26 CYS B CA 1
ATOM 1618 C C . CYS B 1 26 ? -0.427 -4.867 -1.98 1 98.88 26 CYS B C 1
ATOM 1620 O O . CYS B 1 26 ? -1.656 -4.906 -2.059 1 98.88 26 CYS B O 1
ATOM 1622 N N . VAL B 1 27 ? 0.241 -3.836 -2.404 1 98.94 27 VAL B N 1
ATOM 1623 C CA . VAL B 1 27 ? -0.334 -2.867 -3.332 1 98.94 27 VAL B CA 1
ATOM 1624 C C . VAL B 1 27 ? 0.262 -3.068 -4.723 1 98.94 27 VAL B C 1
ATOM 1626 O O . VAL B 1 27 ? 1.479 -2.979 -4.902 1 98.94 27 VAL B O 1
ATOM 1629 N N . ILE B 1 28 ? -0.563 -3.424 -5.672 1 98.94 28 ILE B N 1
ATOM 1630 C CA . ILE B 1 28 ? -0.131 -3.465 -7.062 1 98.94 28 ILE B CA 1
ATOM 1631 C C . ILE B 1 28 ? -0.377 -2.109 -7.719 1 98.94 28 ILE B C 1
ATOM 1633 O O . ILE B 1 28 ? -1.469 -1.547 -7.609 1 98.94 28 ILE B O 1
ATOM 1637 N N . THR B 1 29 ? 0.625 -1.61 -8.359 1 98.88 29 THR B N 1
ATOM 1638 C CA . THR B 1 29 ? 0.496 -0.344 -9.07 1 98.88 29 THR B CA 1
ATOM 1639 C C . THR B 1 29 ? 0.634 -0.551 -10.578 1 98.88 29 THR B C 1
ATOM 1641 O O . THR B 1 29 ? 1.667 -1.028 -11.047 1 98.88 29 THR B O 1
ATOM 1644 N N . THR B 1 30 ? -0.383 -0.244 -11.266 1 98.38 30 THR B N 1
ATOM 1645 C CA . THR B 1 30 ? -0.416 -0.26 -12.727 1 98.38 30 THR B CA 1
ATOM 1646 C C . THR B 1 30 ? -0.514 1.159 -13.281 1 98.38 30 THR B C 1
ATOM 1648 O O . THR B 1 30 ? -0.599 2.125 -12.516 1 98.38 30 THR B O 1
ATOM 1651 N N . LEU B 1 31 ? -0.322 1.282 -14.578 1 97.25 31 LEU B N 1
ATOM 1652 C CA . LEU B 1 31 ? -0.75 2.484 -15.281 1 97.25 31 LEU B CA 1
ATOM 1653 C C . LEU B 1 31 ? -2.166 2.322 -15.828 1 97.25 31 LEU B C 1
ATOM 1655 O O . LEU B 1 31 ? -2.449 1.378 -16.562 1 97.25 31 LEU B O 1
ATOM 1659 N N . SER B 1 32 ? -3.02 3.236 -15.43 1 97.06 32 SER B N 1
ATOM 1660 C CA . SER B 1 32 ? -4.438 3.074 -15.719 1 97.06 32 SER B CA 1
ATOM 1661 C C . SER B 1 32 ? -4.711 3.201 -17.219 1 97.06 32 SER B C 1
ATOM 1663 O O . SER B 1 32 ? -4.141 4.07 -17.891 1 97.06 32 SER B O 1
ATOM 1665 N N . SER B 1 33 ? -5.602 2.42 -17.703 1 96.75 33 SER B N 1
ATOM 1666 C CA . SER B 1 33 ? -6.043 2.465 -19.094 1 96.75 33 SER B CA 1
ATOM 1667 C C . SER B 1 33 ? -7.5 2.906 -19.203 1 96.75 33 SER B C 1
ATOM 1669 O O . SER B 1 33 ? -8.031 3.066 -20.297 1 96.75 33 SER B O 1
ATOM 1671 N N . SER B 1 34 ? -8.133 3.043 -18.047 1 93.19 34 SER B N 1
ATOM 1672 C CA . SER B 1 34 ? -9.516 3.512 -18.078 1 93.19 34 SER B CA 1
ATOM 1673 C C . SER B 1 34 ? -9.594 4.98 -18.469 1 93.19 34 SER B C 1
ATOM 1675 O O . SER B 1 34 ? -8.734 5.781 -18.094 1 93.19 34 SER B O 1
ATOM 1677 N N . PRO B 1 35 ? -10.586 5.348 -19.172 1 92.44 35 PRO B N 1
ATOM 1678 C CA . PRO B 1 35 ? -10.688 6.734 -19.641 1 92.44 35 PRO B CA 1
ATOM 1679 C C . PRO B 1 35 ? -10.664 7.742 -18.484 1 92.44 35 PRO B C 1
ATOM 1681 O O . PRO B 1 35 ? -9.992 8.773 -18.578 1 92.44 35 PRO B O 1
ATOM 1684 N N . ALA B 1 36 ? -11.289 7.453 -17.375 1 87.81 36 ALA B N 1
ATOM 1685 C CA . ALA B 1 36 ? -11.414 8.383 -16.266 1 87.81 36 ALA B CA 1
ATOM 1686 C C . ALA B 1 36 ? -10.07 8.578 -15.555 1 87.81 36 ALA B C 1
ATOM 1688 O O . ALA B 1 36 ? -9.852 9.594 -14.891 1 87.81 36 ALA B O 1
ATOM 1689 N N . LEU B 1 37 ? -9.133 7.594 -15.703 1 92.69 37 LEU B N 1
ATOM 1690 C CA . LEU B 1 37 ? -7.855 7.625 -15.008 1 92.69 37 LEU B CA 1
ATOM 1691 C C . LEU B 1 37 ? -6.699 7.41 -15.977 1 92.69 37 LEU B C 1
ATOM 1693 O O . LEU B 1 37 ? -5.605 7.012 -15.57 1 92.69 37 LEU B O 1
ATOM 1697 N N . LEU B 1 38 ? -6.938 7.746 -17.203 1 93.75 38 LEU B N 1
ATOM 1698 C CA . LEU B 1 38 ? -6.008 7.379 -18.266 1 93.75 38 LEU B CA 1
ATOM 1699 C C . LEU B 1 38 ? -4.617 7.938 -17.984 1 93.75 38 LEU B C 1
ATOM 1701 O O . LEU B 1 38 ? -4.453 9.141 -17.797 1 93.75 38 LEU B O 1
ATOM 1705 N N . GLY B 1 39 ? -3.648 6.965 -17.922 1 91.94 39 GLY B N 1
ATOM 1706 C CA . GLY B 1 39 ? -2.25 7.348 -17.812 1 91.94 39 GLY B CA 1
ATOM 1707 C C . GLY B 1 39 ? -1.812 7.598 -16.375 1 91.94 39 GLY B C 1
ATOM 1708 O O . GLY B 1 39 ? -0.632 7.848 -16.125 1 91.94 39 GLY B O 1
ATOM 1709 N N . GLN B 1 40 ? -2.707 7.52 -15.492 1 94.56 40 GLN B N 1
ATOM 1710 C CA . GLN B 1 40 ? -2.361 7.734 -14.086 1 94.56 40 GLN B CA 1
ATOM 1711 C C . GLN B 1 40 ? -1.939 6.426 -13.422 1 94.56 40 GLN B C 1
ATOM 1713 O O . GLN B 1 40 ? -2.453 5.359 -13.758 1 94.56 40 GLN B O 1
ATOM 1718 N N . PRO B 1 41 ? -0.896 6.578 -12.547 1 97.5 41 PRO B N 1
ATOM 1719 C CA . PRO B 1 41 ? -0.675 5.402 -11.703 1 97.5 41 PRO B CA 1
ATOM 1720 C C . PRO B 1 41 ? -1.94 4.953 -10.977 1 97.5 41 PRO B C 1
ATOM 1722 O O . PRO B 1 41 ? -2.729 5.785 -10.523 1 97.5 41 PRO B O 1
ATOM 1725 N N . PHE B 1 42 ? -2.219 3.678 -10.977 1 98 42 PHE B N 1
ATOM 1726 C CA . PHE B 1 42 ? -3.363 3.098 -10.281 1 98 42 PHE B CA 1
ATOM 1727 C C . PHE B 1 42 ? -2.908 2.092 -9.234 1 98 42 PHE B C 1
ATOM 1729 O O . PHE B 1 42 ? -2.834 0.892 -9.508 1 98 42 PHE B O 1
ATOM 1736 N N . PRO B 1 43 ? -2.578 2.529 -7.992 1 98.81 43 PRO B N 1
ATOM 1737 C CA . PRO B 1 43 ? -2.205 1.634 -6.895 1 98.81 43 PRO B CA 1
ATOM 1738 C C . PRO B 1 43 ? -3.414 0.978 -6.23 1 98.81 43 PRO B C 1
ATOM 1740 O O . PRO B 1 43 ? -4.301 1.673 -5.73 1 98.81 43 PRO B O 1
ATOM 1743 N N . ASN B 1 44 ? -3.426 -0.294 -6.207 1 98.69 44 ASN B N 1
ATOM 1744 C CA . ASN B 1 44 ? -4.582 -1.031 -5.711 1 98.69 44 ASN B CA 1
ATOM 1745 C C . ASN B 1 44 ? -4.168 -2.146 -4.754 1 98.69 44 ASN B C 1
ATOM 1747 O O . ASN B 1 44 ? -3.385 -3.025 -5.121 1 98.69 44 ASN B O 1
ATOM 1751 N N . PRO B 1 45 ? -4.707 -2.117 -3.445 1 98.75 45 PRO B N 1
ATOM 1752 C CA . PRO B 1 45 ? -4.465 -3.258 -2.559 1 98.75 45 PRO B CA 1
ATOM 1753 C C . PRO B 1 45 ? -5.066 -4.559 -3.09 1 98.75 45 PRO B C 1
ATOM 1755 O O . PRO B 1 45 ? -6.207 -4.566 -3.559 1 98.75 45 PRO B 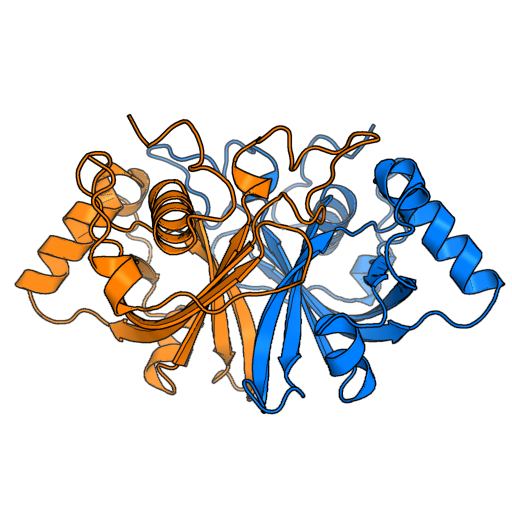O 1
ATOM 1758 N N . THR B 1 46 ? -4.297 -5.57 -3.1 1 98.62 46 THR B N 1
ATOM 1759 C CA . THR B 1 46 ? -4.746 -6.863 -3.604 1 98.62 46 THR B CA 1
ATOM 1760 C C . THR B 1 46 ? -4.102 -8 -2.82 1 98.62 46 THR B C 1
ATOM 1762 O O . THR B 1 46 ? -2.969 -7.875 -2.346 1 98.62 46 THR B O 1
ATOM 1765 N N . SER B 1 47 ? -4.844 -9.094 -2.678 1 98.75 47 SER B N 1
ATOM 1766 C CA . SER B 1 47 ? -4.293 -10.312 -2.09 1 98.75 47 SER B CA 1
ATOM 1767 C C . SER B 1 47 ? -3.299 -10.984 -3.033 1 98.75 47 SER B C 1
ATOM 1769 O O . SER B 1 47 ? -3.396 -10.836 -4.254 1 98.75 47 SER B O 1
ATOM 1771 N N . MET B 1 48 ? -2.369 -11.672 -2.4 1 98.69 48 MET B N 1
ATOM 1772 C CA . MET B 1 48 ? -1.368 -12.367 -3.205 1 98.69 48 MET B CA 1
ATOM 1773 C C . MET B 1 48 ? -0.754 -13.531 -2.428 1 98.69 48 MET B C 1
ATOM 1775 O O . MET B 1 48 ? -0.942 -13.633 -1.215 1 98.69 48 MET B O 1
ATOM 1779 N N . SER B 1 49 ? -0.11 -14.414 -3.1 1 98.31 49 SER B N 1
ATOM 1780 C CA . SER B 1 49 ? 0.67 -15.516 -2.545 1 98.31 49 SER B CA 1
ATOM 1781 C C . SER B 1 49 ? 1.83 -15.891 -3.463 1 98.31 49 SER B C 1
ATOM 1783 O O . SER B 1 49 ? 1.717 -15.789 -4.688 1 98.31 49 SER B O 1
ATOM 1785 N N . ASP B 1 50 ? 2.898 -16.266 -2.84 1 97.88 50 ASP B N 1
ATOM 1786 C CA . ASP B 1 50 ? 4 -16.75 -3.658 1 97.88 50 ASP B CA 1
ATOM 1787 C C . ASP B 1 50 ? 4.148 -18.266 -3.531 1 97.88 50 ASP B C 1
ATOM 1789 O O . ASP B 1 50 ? 5.195 -18.828 -3.863 1 97.88 50 ASP B O 1
ATOM 1793 N N . GLY B 1 51 ? 3.156 -18.953 -3.014 1 95.44 51 GLY B N 1
ATOM 1794 C CA . GLY B 1 51 ? 3.141 -20.406 -2.844 1 95.44 51 GLY B CA 1
ATOM 1795 C C . GLY B 1 51 ? 2.521 -20.844 -1.531 1 95.44 51 GLY B C 1
ATOM 1796 O O . GLY B 1 51 ? 2.141 -20.016 -0.707 1 95.44 51 GLY B O 1
ATOM 1797 N N . PRO B 1 52 ? 2.322 -22.156 -1.464 1 90.69 52 PRO B N 1
ATOM 1798 C CA . PRO B 1 52 ? 1.821 -22.656 -0.181 1 90.69 52 PRO B CA 1
ATOM 1799 C C . PRO B 1 52 ? 2.736 -22.297 0.988 1 90.69 52 PRO B C 1
ATOM 1801 O O . PRO B 1 52 ? 3.887 -21.906 0.78 1 90.69 52 PRO B O 1
ATOM 1804 N N . VAL B 1 53 ? 2.168 -22.406 2.184 1 85.31 53 VAL B N 1
ATOM 1805 C CA . VAL B 1 53 ? 2.859 -21.969 3.391 1 85.31 53 VAL B CA 1
ATOM 1806 C C . VAL B 1 53 ? 4.227 -22.641 3.482 1 85.31 53 VAL B C 1
ATOM 1808 O O . VAL B 1 53 ? 5.207 -22.016 3.9 1 85.31 53 VAL B O 1
ATOM 1811 N N . ASP B 1 54 ? 4.363 -23.859 3.021 1 87.81 54 ASP B N 1
ATOM 1812 C CA . ASP B 1 54 ? 5.594 -24.609 3.221 1 87.81 54 ASP B CA 1
ATOM 1813 C C . ASP B 1 54 ? 6.449 -24.609 1.956 1 87.81 54 ASP B C 1
ATOM 1815 O O . ASP B 1 54 ? 7.504 -25.25 1.915 1 87.81 54 ASP B O 1
ATOM 1819 N N . LYS B 1 55 ? 6.043 -23.953 0.987 1 90.44 55 LYS B N 1
ATOM 1820 C CA . LYS B 1 55 ? 6.766 -23.969 -0.28 1 90.44 55 LYS B CA 1
ATOM 1821 C C . LYS B 1 55 ? 6.652 -22.609 -0.989 1 90.44 55 LYS B C 1
ATOM 1823 O O . LYS B 1 55 ? 5.789 -22.438 -1.852 1 90.44 55 LYS B O 1
ATOM 1828 N N . SER B 1 56 ? 7.547 -21.781 -0.734 1 93.75 56 SER B N 1
ATOM 1829 C CA . SER B 1 56 ? 7.617 -20.469 -1.366 1 93.75 56 SER B CA 1
ATOM 1830 C C . SER B 1 56 ? 8.406 -20.531 -2.672 1 93.75 56 SER B C 1
ATOM 1832 O O . SER B 1 56 ? 9.516 -21.062 -2.711 1 93.75 56 SER B O 1
ATOM 1834 N N . SER B 1 57 ? 7.891 -20.047 -3.734 1 96.12 57 SER B N 1
ATOM 1835 C CA . SER B 1 57 ? 8.617 -19.938 -4.996 1 96.12 57 SER B CA 1
ATOM 1836 C C . SER B 1 57 ? 9.258 -18.562 -5.156 1 96.12 57 SER B C 1
ATOM 1838 O O . SER B 1 57 ? 10.141 -18.375 -5.992 1 96.12 57 SER B O 1
ATOM 1840 N N . GLY B 1 58 ? 8.766 -17.578 -4.477 1 97.62 58 GLY B N 1
ATOM 1841 C CA . GLY B 1 58 ? 9.195 -16.203 -4.656 1 97.62 58 GLY B CA 1
ATOM 1842 C C . GLY B 1 58 ? 8.438 -15.477 -5.758 1 97.62 58 GLY B C 1
ATOM 1843 O O . GLY B 1 58 ? 8.578 -14.266 -5.922 1 97.62 58 GLY B O 1
ATOM 1844 N N . ILE B 1 59 ? 7.629 -16.156 -6.488 1 98.69 59 ILE B N 1
ATOM 1845 C CA . ILE B 1 59 ? 6.867 -15.562 -7.582 1 98.69 59 ILE B CA 1
ATOM 1846 C C . ILE B 1 59 ? 5.469 -15.188 -7.094 1 98.69 59 ILE B C 1
ATOM 1848 O O . ILE B 1 59 ? 4.676 -16.062 -6.734 1 98.69 59 ILE B O 1
ATOM 1852 N N .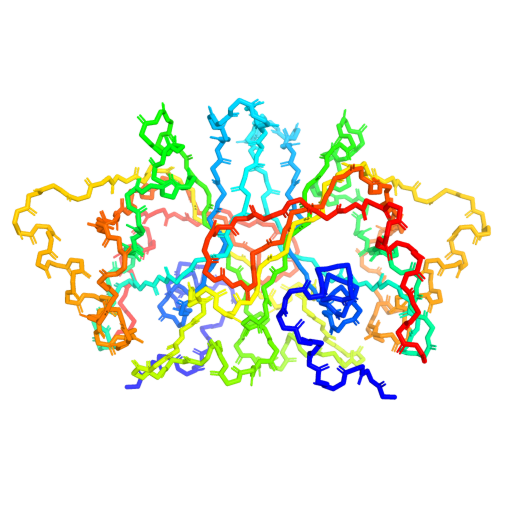 PRO B 1 60 ? 5.105 -13.938 -7.141 1 98.81 60 PRO B N 1
ATOM 1853 C CA . PRO B 1 60 ? 3.762 -13.547 -6.719 1 98.81 60 PRO B CA 1
ATOM 1854 C C . PRO B 1 60 ? 2.68 -13.984 -7.699 1 98.81 60 PRO B C 1
ATOM 1856 O O . PRO B 1 60 ? 2.842 -13.836 -8.914 1 98.81 60 PRO B O 1
ATOM 1859 N N . TYR B 1 61 ? 1.633 -14.5 -7.156 1 98.88 61 TYR B N 1
ATOM 1860 C CA . TYR B 1 61 ? 0.399 -14.82 -7.863 1 98.88 61 TYR B CA 1
ATOM 1861 C C . TYR B 1 61 ? -0.778 -14.039 -7.297 1 98.88 61 TYR B C 1
ATOM 1863 O O . TYR B 1 61 ? -0.812 -13.734 -6.102 1 98.88 61 TYR B O 1
ATOM 1871 N N . MET B 1 62 ? -1.709 -13.742 -8.148 1 98.88 62 MET B N 1
ATOM 1872 C CA . MET B 1 62 ? -2.936 -13.062 -7.75 1 98.88 62 MET B CA 1
ATOM 1873 C C . MET B 1 62 ? -4.148 -13.68 -8.43 1 98.88 62 MET B C 1
ATOM 1875 O O . MET B 1 62 ? -4.012 -14.414 -9.414 1 98.88 62 MET B O 1
ATOM 1879 N N . TYR B 1 63 ? -5.281 -13.461 -7.895 1 98.56 63 TYR B N 1
ATOM 1880 C CA . TYR B 1 63 ? -6.582 -13.891 -8.398 1 98.56 63 TYR B CA 1
ATOM 1881 C C . TYR B 1 63 ? -7.539 -12.719 -8.516 1 98.56 63 TYR B C 1
ATOM 1883 O O . TYR B 1 63 ? -7.973 -12.156 -7.504 1 98.56 63 TYR B O 1
ATOM 1891 N N . GLN B 1 64 ? -7.836 -12.305 -9.805 1 97.69 64 GLN B N 1
ATOM 1892 C CA . GLN B 1 64 ? -8.547 -11.047 -10.031 1 97.69 64 GLN B CA 1
ATOM 1893 C C . GLN B 1 64 ? -9.781 -11.266 -10.898 1 97.69 64 GLN B C 1
ATOM 1895 O O . GLN B 1 64 ? -9.742 -12.039 -11.859 1 97.69 64 GLN B O 1
ATOM 1900 N N . PRO B 1 65 ? -10.883 -10.492 -10.508 1 96.31 65 PRO B N 1
ATOM 1901 C CA . PRO B 1 65 ? -11.961 -10.453 -11.5 1 96.31 65 PRO B CA 1
ATOM 1902 C C . PRO B 1 65 ? -11.492 -9.938 -12.859 1 96.31 65 PRO B C 1
ATOM 1904 O O . PRO B 1 65 ? -10.758 -8.945 -12.922 1 96.31 65 PRO B O 1
ATOM 1907 N N . THR B 1 66 ? -11.984 -10.57 -13.922 1 95.88 66 THR B N 1
ATOM 1908 C CA . THR B 1 66 ? -11.547 -10.195 -15.266 1 95.88 66 THR B CA 1
ATOM 1909 C C . THR B 1 66 ? -11.953 -8.766 -15.586 1 95.88 66 THR B C 1
ATOM 1911 O O . THR B 1 66 ? -11.281 -8.086 -16.375 1 95.88 66 THR B O 1
ATOM 1914 N N . VAL B 1 67 ? -12.953 -8.273 -14.945 1 93.38 67 VAL B N 1
ATOM 1915 C CA . VAL B 1 67 ? -13.5 -6.949 -15.234 1 93.38 67 VAL B CA 1
ATOM 1916 C C . VAL B 1 67 ? -12.758 -5.895 -14.422 1 93.38 67 VAL B C 1
ATOM 1918 O O . VAL B 1 67 ? -13.008 -4.695 -14.562 1 93.38 67 VAL B O 1
ATOM 1921 N N . SER B 1 68 ? -11.859 -6.336 -13.562 1 94.44 68 SER B N 1
ATOM 1922 C CA . SER B 1 68 ? -11.188 -5.402 -12.664 1 94.44 68 SER B CA 1
ATOM 1923 C C . SER B 1 68 ? -10.297 -4.438 -13.438 1 94.44 68 SER B C 1
ATOM 1925 O O . SER B 1 68 ? -9.805 -4.77 -14.516 1 94.44 68 SER B O 1
ATOM 1927 N N . TYR B 1 69 ? -10.016 -3.248 -12.867 1 96 69 TYR B N 1
ATOM 1928 C CA . TYR B 1 69 ? -9.094 -2.275 -13.438 1 96 69 TYR B CA 1
ATOM 1929 C C . TYR B 1 69 ? -7.703 -2.879 -13.602 1 96 69 TYR B C 1
ATOM 1931 O O . TYR B 1 69 ? -7.004 -2.582 -14.57 1 96 69 TYR B O 1
ATOM 1939 N N . ILE B 1 70 ? -7.277 -3.727 -12.648 1 97.62 70 ILE B N 1
ATOM 1940 C CA . ILE B 1 70 ? -5.953 -4.344 -12.68 1 97.62 70 ILE B CA 1
ATOM 1941 C C . ILE B 1 70 ? -5.805 -5.176 -13.953 1 97.62 70 ILE B C 1
ATOM 1943 O O . ILE B 1 70 ? -4.84 -5.008 -14.703 1 97.62 70 ILE B O 1
ATOM 1947 N N . VAL B 1 71 ? -6.773 -6.035 -14.18 1 97.75 71 VAL B N 1
ATOM 1948 C CA . VAL B 1 71 ? -6.699 -6.914 -15.344 1 97.75 71 VAL B CA 1
ATOM 1949 C C . VAL B 1 71 ? -6.766 -6.086 -16.625 1 97.75 71 VAL B C 1
ATOM 1951 O O . VAL B 1 71 ? -6.027 -6.344 -17.578 1 97.75 71 VAL B O 1
ATOM 1954 N N . GLN B 1 72 ? -7.609 -5.062 -16.641 1 96.94 72 GLN B N 1
ATOM 1955 C CA . GLN B 1 72 ? -7.699 -4.188 -17.797 1 96.94 72 GLN B CA 1
ATOM 1956 C C . GLN B 1 72 ? -6.375 -3.463 -18.047 1 96.94 72 GLN B C 1
ATOM 1958 O O . GLN B 1 72 ? -5.898 -3.402 -19.172 1 96.94 72 GLN B O 1
ATOM 1963 N N . ASP B 1 73 ? -5.832 -2.916 -17.031 1 98.19 73 ASP B N 1
ATOM 1964 C CA . ASP B 1 73 ? -4.578 -2.18 -17.156 1 98.19 73 ASP B CA 1
ATOM 1965 C C . ASP B 1 73 ? -3.459 -3.082 -17.672 1 98.19 73 ASP B C 1
ATOM 1967 O O . ASP B 1 73 ? -2.734 -2.713 -18.594 1 98.19 73 ASP B O 1
ATOM 1971 N N . ILE B 1 74 ? -3.316 -4.258 -17.031 1 97.81 74 ILE B N 1
ATOM 1972 C CA . ILE B 1 74 ? -2.182 -5.117 -17.344 1 97.81 74 ILE B CA 1
ATOM 1973 C C . ILE B 1 74 ? -2.334 -5.691 -18.75 1 97.81 74 ILE B C 1
ATOM 1975 O O . ILE B 1 74 ? -1.343 -6.039 -19.391 1 97.81 74 ILE B O 1
ATOM 1979 N N . SER B 1 75 ? -3.545 -5.754 -19.25 1 97.38 75 SER B N 1
ATOM 1980 C CA . SER B 1 75 ? -3.779 -6.203 -20.625 1 97.38 75 SER B CA 1
ATOM 1981 C C . SER B 1 75 ? -3.26 -5.188 -21.625 1 97.38 75 SER B C 1
ATOM 1983 O O . SER B 1 75 ? -2.979 -5.535 -22.781 1 97.38 75 SER B O 1
ATOM 1985 N N . GLN B 1 76 ? -3.154 -3.953 -21.234 1 97.62 76 GLN B N 1
ATOM 1986 C CA . GLN B 1 76 ? -2.639 -2.896 -22.094 1 97.62 76 GLN B CA 1
ATOM 1987 C C . GLN B 1 76 ? -1.156 -2.646 -21.844 1 97.62 76 GLN B C 1
ATOM 1989 O O . GLN B 1 76 ? -0.401 -2.346 -22.766 1 97.62 76 GLN B O 1
ATOM 1994 N N . ASN B 1 77 ? -0.727 -2.68 -20.703 1 97.81 77 ASN B N 1
ATOM 1995 C CA . ASN B 1 77 ? 0.639 -2.498 -20.219 1 97.81 77 ASN B CA 1
ATOM 1996 C C . ASN B 1 77 ? 0.944 -3.414 -19.047 1 97.81 77 ASN B C 1
ATOM 1998 O O . ASN B 1 77 ? 0.428 -3.209 -17.938 1 97.81 77 ASN B O 1
ATOM 2002 N N . SER B 1 78 ? 1.791 -4.379 -19.234 1 98.38 78 SER B N 1
ATOM 2003 C CA . SER B 1 78 ? 1.999 -5.445 -18.266 1 98.38 78 SER B CA 1
ATOM 2004 C C . SER B 1 78 ? 2.895 -4.98 -17.125 1 98.38 78 SER B C 1
ATOM 2006 O O . SER B 1 78 ? 3.055 -5.688 -16.125 1 98.38 78 SER B O 1
ATOM 2008 N N . LYS B 1 79 ? 3.533 -3.818 -17.281 1 98.06 79 LYS B N 1
ATOM 2009 C CA . LYS B 1 79 ? 4.477 -3.342 -16.266 1 98.06 79 LYS B CA 1
ATOM 2010 C C . LYS B 1 79 ? 3.754 -2.965 -14.977 1 98.06 79 LYS B C 1
ATOM 2012 O O . LYS B 1 79 ? 2.789 -2.201 -15 1 98.06 79 LYS B O 1
ATOM 2017 N N . VAL B 1 80 ? 4.219 -3.52 -13.906 1 98.69 80 VAL B N 1
ATOM 2018 C CA . VAL B 1 80 ? 3.617 -3.234 -12.609 1 98.69 80 VAL B CA 1
ATOM 2019 C C . VAL B 1 80 ? 4.711 -3.064 -11.562 1 98.69 80 VAL B C 1
ATOM 2021 O O . VAL B 1 80 ? 5.871 -3.414 -11.797 1 98.69 80 VAL B O 1
ATOM 2024 N N . THR B 1 81 ? 4.422 -2.477 -10.492 1 98.81 81 THR B N 1
ATOM 2025 C CA . THR B 1 81 ? 5.184 -2.494 -9.242 1 98.81 81 THR B CA 1
ATOM 2026 C C . THR B 1 81 ? 4.348 -3.07 -8.109 1 98.81 81 THR B C 1
ATOM 2028 O O . THR B 1 81 ? 3.215 -2.639 -7.879 1 98.81 81 THR B O 1
ATOM 2031 N N . LEU B 1 82 ? 4.793 -4.109 -7.453 1 98.94 82 LEU B N 1
ATOM 2032 C CA . LEU B 1 82 ? 4.223 -4.582 -6.195 1 98.94 82 LEU B CA 1
ATOM 2033 C C . LEU B 1 82 ? 4.957 -3.977 -5.004 1 98.94 82 LEU B C 1
ATOM 2035 O O . LEU B 1 82 ? 6.188 -4.016 -4.941 1 98.94 82 LEU B O 1
ATOM 2039 N N . THR B 1 83 ? 4.207 -3.436 -4.09 1 98.94 83 THR B N 1
ATOM 2040 C CA . THR B 1 83 ? 4.789 -2.785 -2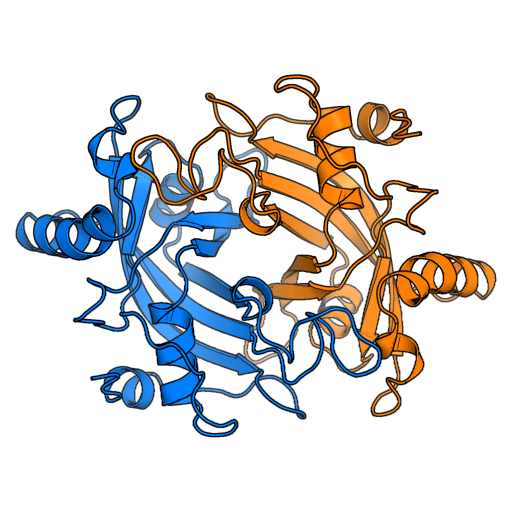.924 1 98.94 83 THR B CA 1
ATOM 2041 C C . THR B 1 83 ? 4.352 -3.484 -1.64 1 98.94 83 THR B C 1
ATOM 2043 O O . THR B 1 83 ? 3.172 -3.791 -1.464 1 98.94 83 THR B O 1
ATOM 2046 N 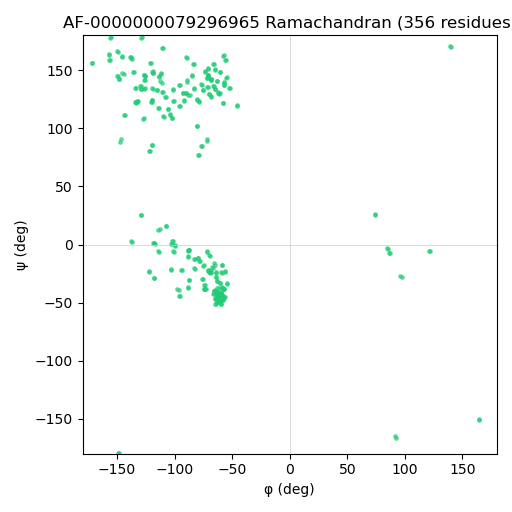N . PHE B 1 84 ? 5.332 -3.719 -0.761 1 98.88 84 PHE B N 1
ATOM 2047 C CA . PHE B 1 84 ? 5.129 -4.395 0.515 1 98.88 84 PHE B CA 1
ATOM 20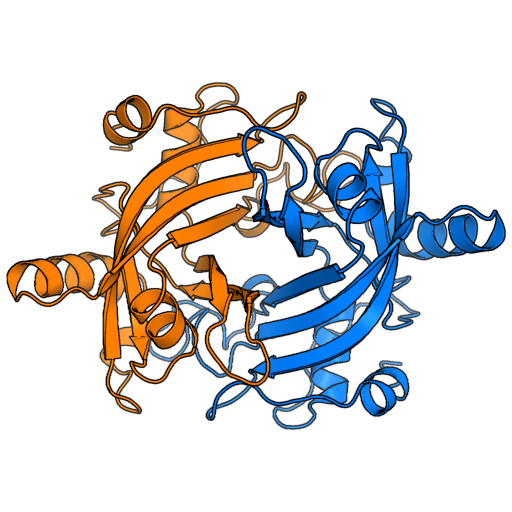48 C C . PHE B 1 84 ? 5.672 -3.555 1.665 1 98.88 84 PHE B C 1
ATOM 2050 O O . PHE B 1 84 ? 6.676 -2.854 1.511 1 98.88 84 PHE B O 1
ATOM 2057 N N . SER B 1 85 ? 5.039 -3.619 2.76 1 98.75 85 SER B N 1
ATOM 2058 C CA . SER B 1 85 ? 5.551 -3.023 3.99 1 98.75 85 SER B CA 1
ATOM 2059 C C . SER B 1 85 ? 5.516 -4.023 5.145 1 98.75 85 SER B C 1
ATOM 2061 O O . SER B 1 85 ? 4.512 -4.703 5.352 1 98.75 85 SER B O 1
ATOM 2063 N N . GLU B 1 86 ? 6.566 -4.105 5.945 1 98.38 86 GLU B N 1
ATOM 2064 C CA . GLU B 1 86 ? 6.594 -4.941 7.141 1 98.38 86 GLU B CA 1
ATOM 2065 C C . GLU B 1 86 ? 5.672 -4.387 8.219 1 98.38 86 GLU B C 1
ATOM 2067 O O . GLU B 1 86 ? 5.383 -5.066 9.211 1 98.38 86 GLU B O 1
ATOM 2072 N N . ALA B 1 87 ? 5.168 -3.164 8.008 1 98.25 87 ALA B N 1
ATOM 2073 C CA . ALA B 1 87 ? 4.191 -2.596 8.938 1 98.25 87 ALA B CA 1
ATOM 2074 C C . ALA B 1 87 ? 2.957 -3.484 9.047 1 98.25 87 ALA B C 1
ATOM 2076 O O . ALA B 1 87 ? 2.203 -3.391 10.023 1 98.25 87 ALA B O 1
ATOM 2077 N N . GLN B 1 88 ? 2.795 -4.332 8.109 1 97.19 88 GLN B N 1
ATOM 2078 C CA . GLN B 1 88 ? 1.642 -5.227 8.094 1 97.19 88 GLN B CA 1
ATOM 2079 C C . GLN B 1 88 ? 1.826 -6.383 9.07 1 97.19 88 GLN B C 1
ATOM 2081 O O . GLN B 1 88 ? 0.871 -7.098 9.375 1 97.19 88 GLN B O 1
ATOM 2086 N N . PHE B 1 89 ? 3.051 -6.586 9.539 1 96.88 89 PHE B N 1
ATOM 2087 C CA . PHE B 1 89 ? 3.381 -7.859 10.164 1 96.88 89 PHE B CA 1
ATOM 2088 C C . PHE B 1 89 ? 3.385 -7.73 11.68 1 96.88 89 PHE B C 1
ATOM 2090 O O . PHE B 1 89 ? 3.572 -8.719 12.398 1 96.88 89 PHE B O 1
ATOM 2097 N N . GLY B 1 90 ? 3.221 -6.512 12.258 1 93.62 90 GLY B N 1
ATOM 2098 C CA . GLY B 1 90 ? 3.209 -6.32 13.703 1 93.62 90 GLY B CA 1
ATOM 2099 C C . GLY B 1 90 ? 4.586 -6.434 14.328 1 93.62 90 GLY B C 1
ATOM 2100 O O . GLY B 1 90 ? 4.715 -6.836 15.492 1 93.62 90 GLY B O 1
ATOM 2101 N N . LEU B 1 91 ? 5.586 -6.148 13.516 1 96.5 91 LEU B N 1
ATOM 2102 C CA . LEU B 1 91 ? 6.953 -6.211 14.023 1 96.5 91 LEU B CA 1
ATOM 2103 C C . LEU B 1 91 ? 7.246 -5.031 14.938 1 96.5 91 LEU B C 1
ATOM 2105 O O . LEU B 1 91 ? 6.793 -3.912 14.68 1 96.5 91 LEU B O 1
ATOM 2109 N N . LYS B 1 92 ? 8.086 -5.246 15.891 1 95.56 92 LYS B N 1
ATOM 2110 C CA . LYS B 1 92 ? 8.445 -4.219 16.859 1 95.56 92 LYS B CA 1
ATOM 2111 C C . LYS B 1 92 ? 9 -2.979 16.172 1 95.56 92 LYS B C 1
ATOM 2113 O O . LYS B 1 92 ? 8.703 -1.852 16.578 1 95.56 92 LYS B O 1
ATOM 2118 N N . GLU B 1 93 ? 9.766 -3.191 15.133 1 96 93 GLU B N 1
ATOM 2119 C CA . GLU B 1 93 ? 10.438 -2.109 14.414 1 96 93 GLU B CA 1
ATOM 2120 C C . GLU B 1 93 ? 9.445 -1.28 13.609 1 96 93 GLU B C 1
ATOM 2122 O O . GLU B 1 93 ? 9.805 -0.229 13.07 1 96 93 GLU B O 1
ATOM 2127 N N . CYS B 1 94 ? 8.227 -1.695 13.578 1 98 94 CYS B N 1
ATOM 2128 C CA . CYS B 1 94 ? 7.242 -1.03 12.734 1 98 94 CYS B CA 1
ATOM 2129 C C . CYS B 1 94 ? 6.117 -0.431 13.57 1 98 94 CYS B C 1
ATOM 2131 O O . CYS B 1 94 ? 5.184 0.161 13.023 1 98 94 CYS B O 1
ATOM 2133 N N . LEU B 1 95 ? 6.164 -0.552 14.906 1 97.88 95 LEU B N 1
ATOM 2134 C CA . LEU B 1 95 ? 5.098 -0.108 15.789 1 97.88 95 LEU B CA 1
ATOM 2135 C C . LEU B 1 95 ? 5.23 1.378 16.109 1 97.88 95 LEU B C 1
ATOM 2137 O O . LEU B 1 95 ? 6.324 1.941 16 1 97.88 95 LEU B O 1
ATOM 2141 N N . LEU B 1 96 ? 4.098 1.998 16.453 1 97.25 96 LEU B N 1
ATOM 2142 C CA . LEU B 1 96 ? 4.086 3.402 16.859 1 97.25 96 LEU B CA 1
ATOM 2143 C C . LEU B 1 96 ? 4.613 3.57 18.281 1 97.25 96 LEU B C 1
ATOM 2145 O O . LEU B 1 96 ? 3.836 3.609 19.234 1 97.25 96 LEU B O 1
ATOM 2149 N N . THR B 1 97 ? 5.906 3.668 18.438 1 97.69 97 THR B N 1
ATOM 2150 C CA . THR B 1 97 ? 6.578 3.895 19.719 1 97.69 97 THR B CA 1
ATOM 2151 C C . THR B 1 97 ? 7.566 5.051 19.609 1 97.69 97 THR B C 1
ATOM 2153 O O . THR B 1 97 ? 7.723 5.645 18.547 1 97.69 97 THR B O 1
ATOM 2156 N N . LYS B 1 98 ? 8.203 5.402 20.641 1 97 98 LYS B N 1
ATOM 2157 C CA . LYS B 1 98 ? 9.203 6.469 20.656 1 97 98 LYS B CA 1
ATOM 2158 C C . LYS B 1 98 ? 10.422 6.086 19.828 1 97 98 LYS B C 1
ATOM 2160 O O . LYS B 1 98 ? 11.211 6.953 19.438 1 97 98 LYS B O 1
ATOM 2165 N N . ASP B 1 99 ? 10.578 4.742 19.594 1 95.38 99 ASP B N 1
ATOM 2166 C CA . ASP B 1 99 ? 11.805 4.285 18.938 1 95.38 99 ASP B CA 1
ATOM 2167 C C . ASP B 1 99 ? 11.492 3.619 17.594 1 95.38 99 ASP B C 1
ATOM 2169 O O . ASP B 1 99 ? 12.375 3.061 16.953 1 95.38 99 ASP B O 1
ATOM 2173 N N . SER B 1 100 ? 10.227 3.588 17.25 1 97.12 100 SER B N 1
ATOM 2174 C CA . SER B 1 100 ? 9.859 2.898 16.016 1 97.12 100 SER B CA 1
ATOM 2175 C C . SER B 1 100 ? 8.617 3.527 15.375 1 97.12 100 SER B C 1
ATOM 2177 O O . SER B 1 100 ? 7.887 4.27 16.031 1 97.12 100 SER B O 1
ATOM 2179 N N . ASP B 1 101 ? 8.383 3.184 14.211 1 98.38 101 ASP B N 1
ATOM 2180 C CA . ASP B 1 101 ? 7.32 3.723 13.367 1 98.38 101 ASP B CA 1
ATOM 2181 C C . ASP B 1 101 ? 7.195 2.92 12.07 1 98.38 101 ASP B C 1
ATOM 2183 O O . ASP B 1 101 ? 8.164 2.316 11.609 1 98.38 101 ASP B O 1
ATOM 2187 N N . PRO B 1 102 ? 6.031 2.926 11.414 1 98.5 102 PRO B N 1
ATOM 2188 C CA . PRO B 1 102 ? 5.898 2.275 10.109 1 98.5 102 PRO B CA 1
ATOM 2189 C C . PRO B 1 102 ? 6.852 2.852 9.062 1 98.5 102 PRO B C 1
ATOM 2191 O O . PRO B 1 102 ? 7.152 2.193 8.062 1 98.5 102 PRO B O 1
ATOM 2194 N N . GLU B 1 103 ? 7.285 4.059 9.227 1 97.75 103 GLU B N 1
ATOM 2195 C CA . GLU B 1 103 ? 8.211 4.664 8.273 1 97.75 103 GLU B CA 1
ATOM 2196 C C . GLU B 1 103 ? 9.648 4.605 8.789 1 97.75 103 GLU B C 1
ATOM 2198 O O . GLU B 1 103 ? 10.555 5.18 8.18 1 97.75 103 GLU B O 1
ATOM 2203 N N . TRP B 1 104 ? 9.867 4.027 10.016 1 96.69 104 TRP B N 1
ATOM 2204 C CA . TRP B 1 104 ? 11.219 3.842 10.523 1 96.69 104 TRP B CA 1
ATOM 2205 C C . TRP B 1 104 ? 12.055 3.021 9.547 1 96.69 104 TRP B C 1
ATOM 2207 O O . TRP B 1 104 ? 11.57 2.053 8.961 1 96.69 104 TRP B O 1
ATOM 2217 N N . PRO B 1 105 ? 13.297 3.408 9.312 1 95.62 105 PRO B N 1
ATOM 2218 C CA . PRO B 1 105 ? 14.102 2.746 8.281 1 95.62 105 PRO B CA 1
ATOM 2219 C C . PRO B 1 105 ? 14.219 1.239 8.5 1 95.62 105 PRO B C 1
ATOM 2221 O O . PRO B 1 105 ? 14.406 0.484 7.543 1 95.62 105 PRO B O 1
ATOM 2224 N N . MET B 1 106 ? 14.039 0.79 9.727 1 96.5 106 MET B N 1
ATOM 2225 C CA . MET B 1 106 ? 14.195 -0.634 10.008 1 96.5 106 MET B CA 1
ATOM 2226 C C . MET B 1 106 ? 12.875 -1.372 9.805 1 96.5 106 MET B C 1
ATOM 2228 O O . MET B 1 106 ? 12.82 -2.6 9.914 1 96.5 106 MET B O 1
ATOM 2232 N N . CYS B 1 107 ? 11.828 -0.693 9.633 1 97.75 107 CYS B N 1
ATOM 2233 C CA . CYS B 1 107 ? 10.609 -1.296 9.109 1 97.75 107 CYS B CA 1
ATOM 2234 C C . CYS B 1 107 ? 10.664 -1.42 7.594 1 97.75 107 CYS B C 1
ATOM 2236 O O . CYS B 1 107 ? 10.391 -0.456 6.879 1 97.75 107 CYS B O 1
ATOM 2238 N N . ALA B 1 108 ? 10.922 -2.551 7.105 1 98.44 108 ALA B N 1
ATOM 2239 C CA . ALA B 1 108 ? 11.344 -2.748 5.719 1 98.44 108 ALA B CA 1
ATOM 2240 C C . ALA B 1 108 ? 10.188 -2.498 4.754 1 98.44 108 ALA B C 1
ATOM 2242 O O . ALA B 1 108 ? 9.031 -2.777 5.07 1 98.44 108 ALA B O 1
ATOM 2243 N N . ARG B 1 109 ? 10.539 -1.979 3.629 1 98.62 109 ARG B N 1
ATOM 2244 C CA . ARG B 1 109 ? 9.68 -1.749 2.469 1 98.62 109 ARG B CA 1
ATOM 2245 C C . ARG B 1 109 ? 10.273 -2.385 1.217 1 98.62 109 ARG B C 1
ATOM 2247 O O . ARG B 1 109 ? 11.477 -2.277 0.971 1 98.62 109 ARG B O 1
ATOM 2254 N N . LEU B 1 110 ? 9.422 -3.033 0.524 1 98.88 110 LEU B N 1
ATOM 2255 C CA . LEU B 1 110 ? 9.891 -3.812 -0.62 1 98.88 110 LEU B CA 1
ATOM 2256 C C . LEU B 1 110 ? 9.078 -3.477 -1.868 1 98.88 110 LEU B C 1
ATOM 2258 O O . LEU B 1 110 ? 7.852 -3.355 -1.806 1 98.88 110 LEU B O 1
ATOM 2262 N N . MET B 1 111 ? 9.797 -3.27 -2.955 1 98.81 111 MET B N 1
ATOM 2263 C CA . MET B 1 111 ? 9.164 -3.143 -4.266 1 98.81 111 MET B CA 1
ATOM 2264 C C . MET B 1 111 ? 9.664 -4.227 -5.215 1 98.81 111 MET B C 1
ATOM 2266 O O . MET B 1 111 ? 10.875 -4.418 -5.367 1 98.81 111 MET B O 1
ATOM 2270 N N . LEU B 1 112 ? 8.766 -4.969 -5.75 1 98.88 112 LEU B N 1
ATOM 2271 C CA . LEU B 1 112 ? 9.023 -5.816 -6.906 1 98.88 112 LEU B CA 1
ATOM 2272 C C . LEU B 1 112 ? 8.5 -5.168 -8.188 1 98.88 112 LEU B C 1
ATOM 2274 O O . LEU B 1 112 ? 7.32 -4.824 -8.273 1 98.88 112 LEU B O 1
ATOM 2278 N N . MET B 1 113 ? 9.367 -4.996 -9.125 1 98.62 113 MET B N 1
ATOM 2279 C CA . MET B 1 113 ? 8.969 -4.422 -10.406 1 98.62 113 MET B CA 1
ATOM 2280 C C . MET B 1 113 ? 9.109 -5.441 -11.531 1 98.62 113 MET B C 1
ATOM 2282 O O . MET B 1 113 ? 10.023 -6.27 -11.508 1 98.62 113 MET B O 1
ATOM 2286 N N . GLY B 1 114 ? 8.227 -5.367 -12.438 1 98.62 114 GLY B N 1
ATOM 2287 C CA . GLY B 1 114 ? 8.281 -6.266 -13.578 1 98.62 114 GLY B CA 1
ATOM 2288 C C . GLY B 1 114 ? 6.988 -6.312 -14.367 1 98.62 114 GLY B C 1
ATOM 2289 O O . GLY B 1 114 ? 6.301 -5.301 -14.5 1 98.62 114 GLY B O 1
ATOM 2290 N N . ASP B 1 115 ? 6.738 -7.488 -15 1 98.81 115 ASP B N 1
ATOM 2291 C CA . ASP B 1 115 ? 5.562 -7.691 -15.844 1 98.81 115 ASP B CA 1
ATOM 2292 C C . ASP B 1 115 ? 4.578 -8.656 -15.18 1 98.81 115 ASP B C 1
ATOM 2294 O O . ASP B 1 115 ? 4.973 -9.719 -14.695 1 98.81 115 ASP B O 1
ATOM 2298 N N . MET B 1 116 ? 3.361 -8.25 -15.156 1 98.88 116 MET B N 1
ATOM 2299 C CA . MET B 1 116 ? 2.285 -9.125 -14.695 1 98.88 116 MET B CA 1
ATOM 2300 C C . MET B 1 116 ? 1.522 -9.719 -15.875 1 98.88 116 MET B C 1
ATOM 2302 O O . MET B 1 116 ? 1.15 -9 -16.797 1 98.88 116 MET B O 1
ATOM 2306 N N . HIS B 1 117 ? 1.278 -11.039 -15.812 1 98.62 117 HIS B N 1
ATOM 2307 C CA . HIS B 1 117 ? 0.649 -11.727 -16.922 1 98.62 117 HIS B CA 1
ATOM 2308 C C . HIS B 1 117 ? -0.594 -12.484 -16.484 1 98.62 117 HIS B C 1
ATOM 2310 O O . HIS B 1 117 ? -0.612 -13.07 -15.391 1 98.62 117 HIS B O 1
ATOM 2316 N N . LEU B 1 118 ? -1.575 -12.508 -17.391 1 98.56 118 LEU B N 1
ATOM 2317 C CA . LEU B 1 118 ? -2.674 -13.445 -17.219 1 98.56 118 LEU B CA 1
ATOM 2318 C C . LEU B 1 118 ? -2.203 -14.883 -17.453 1 98.56 118 LEU B C 1
ATOM 2320 O O . LEU B 1 118 ? -1.502 -15.156 -18.438 1 98.56 118 LEU B O 1
ATOM 2324 N N . VAL B 1 119 ? -2.541 -15.727 -16.484 1 98.5 119 VAL B N 1
ATOM 2325 C CA . VAL B 1 119 ? -2.221 -17.141 -16.672 1 98.5 119 VAL B CA 1
ATOM 2326 C C . VAL B 1 119 ? -3.262 -17.797 -17.562 1 98.5 119 VAL B C 1
ATOM 2328 O O . VAL B 1 119 ? -4.449 -17.828 -17.234 1 98.5 119 VAL B O 1
ATOM 2331 N N . LYS B 1 120 ? -2.85 -18.422 -18.625 1 97.31 120 LYS B N 1
ATOM 2332 C CA . LYS B 1 120 ? -3.811 -18.875 -19.625 1 97.31 120 LYS B CA 1
ATOM 2333 C C . LYS B 1 120 ? -3.785 -20.391 -19.766 1 97.31 120 LYS B C 1
ATOM 2335 O O . LYS B 1 120 ? -4.777 -21 -20.172 1 97.31 120 LYS B O 1
ATOM 2340 N N . ASP B 1 121 ? -2.682 -20.984 -19.516 1 97.94 121 ASP B N 1
ATOM 2341 C CA . ASP B 1 121 ? -2.574 -22.422 -19.734 1 97.94 121 ASP B CA 1
ATOM 2342 C C . ASP B 1 121 ? -2.982 -23.203 -18.469 1 97.94 121 ASP B C 1
ATOM 2344 O O . ASP B 1 121 ? -2.953 -22.656 -17.375 1 97.94 121 ASP B O 1
ATOM 2348 N N . ALA B 1 122 ? -3.311 -24.469 -18.641 1 98.19 122 ALA B N 1
ATOM 2349 C CA . ALA B 1 122 ? -3.85 -25.312 -17.578 1 98.19 122 ALA B CA 1
ATOM 2350 C C . ALA B 1 122 ? -2.818 -25.547 -16.484 1 98.19 122 ALA B C 1
ATOM 2352 O O . ALA B 1 122 ? -3.152 -25.516 -15.297 1 98.19 122 ALA B O 1
ATOM 2353 N N . ALA B 1 123 ? -1.629 -25.781 -16.891 1 98.19 123 ALA B N 1
ATOM 2354 C CA . ALA B 1 123 ? -0.58 -26.047 -15.906 1 98.19 123 ALA B CA 1
ATOM 2355 C C . ALA B 1 123 ? -0.322 -24.828 -15.031 1 98.19 123 ALA B C 1
ATOM 2357 O O . ALA B 1 123 ? -0.183 -24.938 -13.812 1 98.19 123 ALA B O 1
ATOM 2358 N N . GLY B 1 124 ? -0.195 -23.656 -15.688 1 98.06 124 GLY B N 1
ATOM 2359 C CA . GLY B 1 124 ? -0.034 -22.422 -14.945 1 98.06 124 GLY B CA 1
ATOM 2360 C C . GLY B 1 124 ? -1.192 -22.125 -14.016 1 98.06 124 GLY B C 1
ATOM 2361 O O . GLY B 1 124 ? -0.987 -21.688 -12.883 1 98.06 124 GLY B O 1
ATOM 2362 N N . ASN B 1 125 ? -2.398 -22.375 -14.484 1 98.38 125 ASN B N 1
ATOM 2363 C CA . ASN B 1 125 ? -3.582 -22.188 -13.648 1 98.38 125 ASN B CA 1
ATOM 2364 C C . ASN B 1 125 ? -3.543 -23.094 -12.414 1 98.38 125 ASN B C 1
ATOM 2366 O O . ASN B 1 125 ? -3.848 -22.641 -11.305 1 98.38 125 ASN B O 1
ATOM 2370 N N . ALA B 1 126 ? -3.213 -24.312 -12.625 1 98.19 126 ALA B N 1
ATOM 2371 C CA . ALA B 1 126 ? -3.123 -25.234 -11.5 1 98.19 126 ALA B CA 1
ATOM 2372 C C . ALA B 1 126 ? -2.102 -24.766 -10.469 1 98.19 126 ALA B C 1
ATOM 2374 O O . ALA B 1 126 ? -2.35 -24.828 -9.266 1 98.19 126 ALA B O 1
ATOM 2375 N N . THR B 1 127 ? -0.941 -24.281 -10.953 1 97.88 127 THR B N 1
ATOM 2376 C CA . THR B 1 127 ? 0.119 -23.781 -10.078 1 97.88 127 THR B CA 1
ATOM 2377 C C . THR B 1 127 ? -0.351 -22.562 -9.289 1 97.88 127 THR B C 1
ATOM 2379 O O . THR B 1 127 ? -0.15 -22.484 -8.078 1 97.88 127 THR B O 1
ATOM 2382 N N . ALA B 1 128 ? -0.939 -21.594 -9.969 1 98.5 128 ALA B N 1
ATOM 2383 C CA . ALA B 1 128 ? -1.428 -20.375 -9.32 1 98.5 128 ALA B CA 1
ATOM 2384 C C . ALA B 1 128 ? -2.508 -20.703 -8.289 1 98.5 128 ALA B C 1
ATOM 2386 O O . ALA B 1 128 ? -2.508 -20.156 -7.188 1 98.5 128 ALA B O 1
ATOM 2387 N N . LYS B 1 129 ? -3.416 -21.594 -8.68 1 97.88 129 LYS B N 1
ATOM 2388 C CA . LYS B 1 129 ? -4.473 -22.031 -7.77 1 97.88 129 LYS B CA 1
ATOM 2389 C C . LYS B 1 129 ? -3.885 -22.641 -6.5 1 97.88 129 LYS B C 1
ATOM 2391 O O . LYS B 1 129 ? -4.316 -22.312 -5.391 1 97.88 129 LYS B O 1
ATOM 2396 N N . ALA B 1 130 ? -2.941 -23.516 -6.633 1 97.56 130 ALA B N 1
ATOM 2397 C CA . ALA B 1 130 ? -2.299 -24.188 -5.504 1 97.56 130 ALA B CA 1
ATOM 2398 C C . ALA B 1 130 ? -1.567 -23.188 -4.613 1 97.56 130 ALA B C 1
ATOM 2400 O O . ALA B 1 130 ? -1.468 -23.375 -3.4 1 97.56 130 ALA B O 1
ATOM 2401 N N . ALA B 1 131 ? -1.081 -22.156 -5.207 1 97.62 131 ALA B N 1
ATOM 2402 C CA . ALA B 1 131 ? -0.375 -21.125 -4.453 1 97.62 131 ALA B CA 1
ATOM 2403 C C . ALA B 1 131 ? -1.351 -20.266 -3.65 1 97.62 131 ALA B C 1
ATOM 2405 O O . ALA B 1 131 ? -1.07 -19.906 -2.506 1 97.62 131 ALA B O 1
ATOM 2406 N N . LEU B 1 132 ? -2.488 -19.969 -4.188 1 98.12 132 LEU B N 1
ATOM 2407 C CA . LEU B 1 132 ? -3.352 -18.922 -3.654 1 98.12 132 LEU B CA 1
ATOM 2408 C C . LEU B 1 132 ? -4.414 -19.5 -2.732 1 98.12 132 LEU B C 1
ATOM 2410 O O . LEU B 1 132 ? -4.637 -19 -1.631 1 98.12 132 LEU B O 1
ATOM 2414 N N . PHE B 1 133 ? -5.031 -20.547 -3.07 1 97.25 133 PHE B N 1
ATOM 2415 C CA . PHE B 1 133 ? -6.285 -20.953 -2.445 1 97.25 133 PHE B CA 1
ATOM 2416 C C . PHE B 1 133 ? -6.043 -21.469 -1.034 1 97.25 133 PHE B C 1
ATOM 2418 O O . PHE B 1 133 ? -6.824 -21.188 -0.121 1 97.25 133 PHE B O 1
ATOM 2425 N N . PRO B 1 134 ? -4.957 -22.219 -0.759 1 96.12 134 PRO B N 1
ATOM 2426 C CA . PRO B 1 134 ? -4.73 -22.609 0.631 1 96.12 134 PRO B CA 1
ATOM 2427 C C . PRO B 1 134 ? -4.477 -21.422 1.556 1 96.12 134 PRO B C 1
ATOM 2429 O O . PRO B 1 134 ? -4.832 -21.469 2.736 1 96.12 134 PRO B O 1
ATOM 2432 N N . ARG B 1 135 ? -3.932 -20.328 1.024 1 96.19 135 ARG B N 1
ATOM 2433 C CA . ARG B 1 135 ? -3.621 -19.141 1.812 1 96.19 135 ARG B CA 1
ATOM 2434 C C . ARG B 1 135 ? -4.824 -18.203 1.887 1 96.19 135 ARG B C 1
ATOM 2436 O O . ARG B 1 135 ? -4.98 -17.469 2.859 1 96.19 135 ARG B O 1
ATOM 2443 N N . HIS B 1 136 ? -5.586 -18.219 0.886 1 97.75 136 HIS B N 1
ATOM 2444 C CA . HIS B 1 136 ? -6.789 -17.406 0.749 1 97.75 136 HIS B CA 1
ATOM 2445 C C . HIS B 1 136 ? -8.023 -18.266 0.53 1 97.75 136 HIS B C 1
ATOM 2447 O O . HIS B 1 136 ? -8.547 -18.344 -0.583 1 97.75 136 HIS B O 1
ATOM 2453 N N . PRO B 1 137 ? -8.508 -18.781 1.58 1 97.19 137 PRO B N 1
ATOM 2454 C CA . PRO B 1 137 ? -9.516 -19.844 1.44 1 97.19 137 PRO B CA 1
ATOM 2455 C C . PRO B 1 137 ? -10.836 -19.328 0.862 1 97.19 137 PRO B C 1
ATOM 2457 O O . PRO B 1 137 ? -11.594 -20.109 0.274 1 97.19 137 PRO B O 1
ATOM 2460 N N . SER B 1 138 ? -11.141 -18.094 0.971 1 97.5 138 SER B N 1
ATOM 2461 C CA . SER B 1 138 ? -12.406 -17.562 0.455 1 97.5 138 SER B CA 1
ATOM 2462 C C . SER B 1 138 ? -12.414 -17.547 -1.07 1 97.5 138 SER B C 1
ATOM 2464 O O . SER B 1 138 ? -13.484 -17.516 -1.688 1 97.5 138 SER B O 1
ATOM 2466 N N . MET B 1 139 ? -11.305 -17.547 -1.698 1 96.94 139 MET B N 1
ATOM 2467 C CA . MET B 1 139 ? -11.188 -17.344 -3.141 1 96.94 139 MET B CA 1
ATOM 2468 C C . MET B 1 139 ? -11.938 -18.438 -3.902 1 96.94 139 MET B C 1
ATOM 2470 O O . MET B 1 139 ? -12.477 -18.188 -4.98 1 96.94 139 MET B O 1
ATOM 2474 N N . SER B 1 140 ? -11.977 -19.578 -3.393 1 94 140 SER B N 1
ATOM 2475 C CA . SER B 1 140 ? -12.633 -20.688 -4.086 1 94 140 SER B CA 1
ATOM 2476 C C . SER B 1 140 ? -14.133 -20.438 -4.215 1 94 140 SER B C 1
ATOM 2478 O O . SER B 1 140 ? -14.797 -21.062 -5.039 1 94 140 SER B O 1
ATOM 2480 N N . SER B 1 141 ? -14.648 -19.547 -3.451 1 93.94 141 SER B N 1
ATOM 2481 C CA . SER B 1 141 ? -16.078 -19.297 -3.455 1 93.94 141 SER B CA 1
ATOM 2482 C C . SER B 1 141 ? -16.422 -18.031 -4.234 1 93.94 141 SER B C 1
ATOM 2484 O O . SER B 1 141 ? -17.594 -17.641 -4.316 1 93.94 141 SER B O 1
ATOM 2486 N N . TRP B 1 142 ? -15.414 -17.359 -4.781 1 92.5 142 TRP B N 1
ATOM 2487 C CA . TRP B 1 142 ? -15.648 -16.125 -5.527 1 92.5 142 TRP B CA 1
ATOM 2488 C C . TRP B 1 142 ? -16.312 -16.422 -6.867 1 92.5 142 TRP B C 1
ATOM 2490 O O . TRP B 1 142 ? -15.656 -16.875 -7.805 1 92.5 142 TRP B O 1
ATOM 2500 N N . HIS B 1 143 ? -17.703 -16.422 -6.934 1 81.69 143 HIS B N 1
ATOM 2501 C CA . HIS B 1 143 ? -18.469 -16.75 -8.133 1 81.69 143 HIS B CA 1
ATOM 2502 C C . HIS B 1 143 ? -19.234 -15.531 -8.641 1 81.69 143 HIS B C 1
ATOM 2504 O O . HIS B 1 143 ? -20.125 -15.664 -9.477 1 81.69 143 HIS B O 1
ATOM 2510 N N . PHE B 1 144 ? -18.984 -14.414 -8.203 1 77.75 144 PHE B N 1
ATOM 2511 C CA . PHE B 1 144 ? -19.719 -13.211 -8.562 1 77.75 144 PHE B CA 1
ATOM 2512 C C . PHE B 1 144 ? -19.125 -12.562 -9.812 1 77.75 144 PHE B C 1
ATOM 2514 O O . PHE B 1 144 ? -19.641 -11.547 -10.289 1 77.75 144 PHE B O 1
ATOM 2521 N N . HIS B 1 145 ? -18.062 -13 -10.359 1 81.5 145 HIS B N 1
ATOM 2522 C CA . HIS B 1 145 ? -17.438 -12.594 -11.617 1 81.5 145 HIS B CA 1
ATOM 2523 C C . HIS B 1 145 ? -16.562 -13.703 -12.18 1 81.5 145 HIS B C 1
ATOM 2525 O O . HIS B 1 145 ? -16.297 -14.695 -11.5 1 81.5 145 HIS B O 1
ATOM 2531 N N . GLN B 1 146 ? -16.375 -13.523 -13.492 1 94.19 146 GLN B N 1
ATOM 2532 C CA . GLN B 1 146 ? -15.273 -14.312 -14.031 1 94.19 146 GLN B CA 1
ATOM 2533 C C . GLN B 1 146 ? -13.938 -13.852 -13.461 1 94.19 146 GLN B C 1
ATOM 2535 O O . GLN B 1 146 ? -13.695 -12.648 -13.328 1 94.19 146 GLN B O 1
ATOM 2540 N N . HIS B 1 147 ? -13.117 -14.844 -13.094 1 97.06 147 HIS B N 1
ATOM 2541 C CA . HIS B 1 147 ? -11.82 -14.523 -12.5 1 97.06 147 HIS B CA 1
ATOM 2542 C C . HIS B 1 147 ? -10.68 -15.109 -13.312 1 97.06 147 HIS B C 1
ATOM 2544 O O . HIS B 1 147 ? -10.883 -16.031 -14.109 1 97.06 147 HIS B O 1
ATOM 2550 N N . THR B 1 148 ? -9.555 -14.516 -13.18 1 97.81 148 THR B N 1
ATOM 2551 C CA . THR B 1 148 ? -8.328 -15.008 -13.805 1 97.81 148 THR B CA 1
ATOM 2552 C C . THR B 1 148 ? -7.16 -14.953 -12.828 1 97.81 148 THR B C 1
ATOM 2554 O O . THR B 1 148 ? -7.137 -14.102 -11.93 1 97.81 148 THR B O 1
ATOM 2557 N N . PHE B 1 149 ? -6.242 -15.898 -12.992 1 98.56 149 PHE B N 1
ATOM 2558 C CA . PHE B 1 149 ? -4.996 -15.875 -12.234 1 98.56 149 PHE B CA 1
ATOM 2559 C C . PHE B 1 149 ? -3.957 -15 -12.922 1 98.56 149 PHE B C 1
ATOM 2561 O O . PHE B 1 149 ? -3.922 -14.914 -14.156 1 98.56 149 PHE B O 1
ATOM 2568 N N . LEU B 1 150 ? -3.164 -14.336 -12.156 1 98.88 150 LEU B N 1
ATO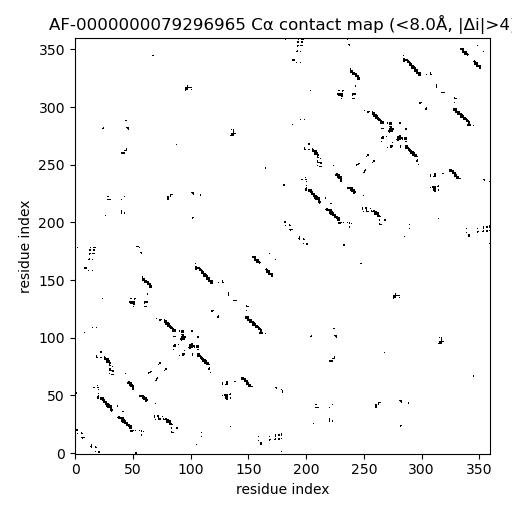M 2569 C CA . LEU B 1 150 ? -2.039 -13.523 -12.617 1 98.88 150 LEU B CA 1
ATOM 2570 C C . LEU B 1 150 ? -0.724 -14.055 -12.055 1 98.88 150 LEU B C 1
ATOM 2572 O O . LEU B 1 150 ? -0.682 -14.57 -10.938 1 98.88 150 LEU B O 1
ATOM 2576 N N . LYS B 1 151 ? 0.273 -13.906 -12.82 1 98.94 151 LYS B N 1
ATOM 2577 C CA . LYS B 1 151 ? 1.622 -14.32 -12.445 1 98.94 151 LYS B CA 1
ATOM 2578 C C . LYS B 1 151 ? 2.643 -13.234 -12.781 1 98.94 151 LYS B C 1
ATOM 2580 O O . LYS B 1 151 ? 2.652 -12.711 -13.898 1 98.94 151 LYS B O 1
ATOM 2585 N N . MET B 1 152 ? 3.541 -12.969 -11.805 1 98.94 152 MET B N 1
ATOM 2586 C CA . MET B 1 152 ? 4.508 -11.898 -12.031 1 98.94 152 MET B CA 1
ATOM 2587 C C . MET B 1 152 ? 5.824 -12.453 -12.555 1 98.94 152 MET B C 1
ATOM 2589 O O . MET B 1 152 ? 6.305 -13.484 -12.078 1 98.94 152 MET B O 1
ATOM 2593 N N . ASP B 1 153 ? 6.352 -11.719 -13.547 1 98.81 153 ASP B N 1
ATOM 2594 C CA . ASP B 1 153 ? 7.75 -11.836 -13.938 1 98.81 153 ASP B CA 1
ATOM 2595 C C . ASP B 1 153 ? 8.578 -10.68 -13.383 1 98.81 153 ASP B C 1
ATOM 2597 O O . ASP B 1 153 ? 8.469 -9.547 -13.852 1 98.81 153 ASP B O 1
ATOM 2601 N N . ILE B 1 154 ? 9.422 -10.984 -12.414 1 98.81 154 ILE B N 1
ATOM 2602 C CA . ILE B 1 154 ? 10.156 -9.961 -11.68 1 98.81 154 ILE B CA 1
ATOM 2603 C C . ILE B 1 154 ? 11.398 -9.555 -12.461 1 98.81 154 ILE B C 1
ATOM 2605 O O . ILE B 1 154 ? 12.156 -10.414 -12.914 1 98.81 154 ILE B O 1
ATOM 2609 N N . ASN B 1 155 ? 11.625 -8.195 -12.57 1 98.19 155 ASN B N 1
ATOM 2610 C CA . ASN B 1 155 ? 12.805 -7.719 -13.281 1 98.19 155 ASN B CA 1
ATOM 2611 C C . ASN B 1 155 ? 13.688 -6.848 -12.398 1 98.19 155 ASN B C 1
ATOM 2613 O O . ASN B 1 155 ? 14.875 -6.68 -12.664 1 98.19 155 ASN B O 1
ATOM 2617 N N . GLN B 1 156 ? 13.133 -6.297 -11.43 1 98.19 156 GLN B N 1
ATOM 2618 C CA . GLN B 1 156 ? 13.852 -5.402 -10.531 1 98.19 156 GLN B CA 1
ATOM 2619 C C . GLN B 1 156 ? 13.289 -5.48 -9.109 1 98.19 156 GLN B C 1
ATOM 2621 O O . GLN B 1 156 ? 12.078 -5.629 -8.93 1 98.19 156 GLN B O 1
ATOM 2626 N N . ILE B 1 157 ? 14.172 -5.41 -8.117 1 98.75 157 ILE B N 1
ATOM 2627 C CA . ILE B 1 157 ? 13.789 -5.473 -6.715 1 98.75 157 ILE B CA 1
ATOM 2628 C C . ILE B 1 157 ? 14.484 -4.363 -5.934 1 98.75 157 ILE B C 1
ATOM 2630 O O . ILE B 1 157 ? 15.703 -4.219 -6.004 1 98.75 157 ILE B O 1
ATOM 2634 N N . LEU B 1 158 ? 13.75 -3.551 -5.293 1 98.38 158 LEU B N 1
ATOM 2635 C CA . LEU B 1 158 ? 14.273 -2.531 -4.387 1 98.38 158 LEU B CA 1
ATOM 2636 C C . LEU B 1 158 ? 13.828 -2.799 -2.953 1 98.38 158 LEU B C 1
ATOM 2638 O O . LEU B 1 158 ? 12.656 -3.109 -2.709 1 98.38 158 LEU B O 1
ATOM 2642 N N . LEU B 1 159 ? 14.766 -2.729 -2.018 1 98.62 159 LEU B N 1
ATOM 2643 C CA . LEU B 1 159 ? 14.484 -2.992 -0.611 1 98.62 159 LEU B CA 1
ATOM 2644 C C . LEU B 1 159 ? 15.07 -1.9 0.276 1 98.62 159 LEU B C 1
ATOM 2646 O O . LEU B 1 159 ? 16.234 -1.536 0.125 1 98.62 159 LEU B O 1
ATOM 2650 N N . LEU B 1 160 ? 14.25 -1.275 1.058 1 98.06 160 LEU B N 1
ATOM 2651 C CA . LEU B 1 160 ? 14.695 -0.447 2.174 1 98.06 160 LEU B CA 1
ATOM 2652 C C . LEU B 1 160 ? 14.484 -1.167 3.502 1 98.06 160 LEU B C 1
ATOM 2654 O O . LEU B 1 160 ? 13.344 -1.451 3.887 1 98.06 160 LEU B O 1
ATOM 2658 N N . ASP B 1 161 ? 15.531 -1.546 4.195 1 97 161 ASP B N 1
ATOM 2659 C CA . ASP B 1 161 ? 15.352 -2.301 5.43 1 97 161 ASP B CA 1
ATOM 2660 C C . ASP B 1 161 ? 16.297 -1.809 6.523 1 97 161 ASP B C 1
ATOM 2662 O O . ASP B 1 161 ? 16.406 -2.426 7.582 1 97 161 ASP B O 1
ATOM 2666 N N . TYR B 1 162 ? 17.031 -0.804 6.219 1 95.12 162 TYR B N 1
ATOM 2667 C CA . TYR B 1 162 ? 17.969 -0.165 7.129 1 95.12 162 TYR B CA 1
ATOM 2668 C C . TYR B 1 162 ? 18.234 1.281 6.723 1 95.12 162 TYR B C 1
ATOM 2670 O O . TYR B 1 162 ? 17.641 1.775 5.758 1 95.12 162 TYR B O 1
ATOM 2678 N N . PHE B 1 163 ? 19.062 1.924 7.559 1 92.12 163 PHE B N 1
ATOM 2679 C CA . PHE B 1 163 ? 19.422 3.299 7.234 1 92.12 163 PHE B CA 1
ATOM 2680 C C . PHE B 1 163 ? 20.188 3.359 5.922 1 92.12 163 PHE B C 1
ATOM 2682 O O . PHE B 1 163 ? 20.969 2.459 5.613 1 92.12 163 PHE B O 1
ATOM 2689 N N . GLY B 1 164 ? 19.906 4.41 5.082 1 89.75 164 GLY B N 1
ATOM 2690 C CA . GLY B 1 164 ? 20.656 4.566 3.848 1 89.75 164 GLY B CA 1
ATOM 2691 C C . GLY B 1 164 ? 19.781 4.543 2.609 1 89.75 164 GLY B C 1
ATOM 2692 O O . GLY B 1 164 ? 20.266 4.719 1.492 1 89.75 164 GLY B O 1
ATOM 2693 N N . GLY B 1 165 ? 18.547 4.301 2.689 1 91.81 165 GLY B N 1
ATOM 2694 C CA . GLY B 1 165 ? 17.641 4.332 1.555 1 91.81 165 GLY B CA 1
ATOM 2695 C C . GLY B 1 165 ? 17.484 2.982 0.877 1 91.81 165 GLY B C 1
ATOM 2696 O O . GLY B 1 165 ? 17.844 1.951 1.447 1 91.81 165 GLY B O 1
ATOM 2697 N N . TYR B 1 166 ? 16.938 2.961 -0.328 1 96 166 TYR B N 1
ATOM 2698 C CA . TYR B 1 166 ? 16.641 1.73 -1.052 1 96 166 TYR B CA 1
ATOM 2699 C C . TYR B 1 166 ? 17.906 1.126 -1.649 1 96 166 TYR B C 1
ATOM 2701 O O . TYR B 1 166 ? 18.75 1.847 -2.178 1 96 166 TYR B O 1
ATOM 2709 N N . SER B 1 167 ? 18 -0.147 -1.533 1 97.19 167 SER B N 1
ATOM 2710 C CA . SER B 1 167 ? 19.047 -0.935 -2.172 1 97.19 167 SER B CA 1
ATOM 2711 C C . SER B 1 167 ? 18.484 -1.832 -3.266 1 97.19 167 SER B C 1
ATOM 2713 O O . SER B 1 167 ? 17.359 -2.324 -3.148 1 97.19 167 SER B O 1
ATOM 2715 N N . ASN B 1 168 ? 19.328 -2.002 -4.27 1 97.38 168 ASN B N 1
ATOM 2716 C CA . ASN B 1 168 ? 19 -3.002 -5.277 1 97.38 168 ASN B CA 1
ATOM 2717 C C . ASN B 1 168 ? 19.234 -4.418 -4.762 1 97.38 168 ASN B C 1
ATOM 2719 O O . ASN B 1 168 ? 20.234 -4.676 -4.098 1 97.38 168 ASN B O 1
ATOM 2723 N N . VAL B 1 169 ? 18.297 -5.289 -4.973 1 98.5 169 VAL B N 1
ATOM 2724 C CA . VAL B 1 169 ? 18.453 -6.719 -4.711 1 98.5 169 VAL B CA 1
ATOM 2725 C C . VAL B 1 169 ? 18.547 -7.477 -6.035 1 98.5 169 VAL B C 1
ATOM 2727 O O . VAL B 1 169 ? 17.703 -7.32 -6.914 1 98.5 169 VAL B O 1
ATOM 2730 N N . SER B 1 170 ? 19.547 -8.242 -6.188 1 98.31 170 SER B N 1
ATOM 2731 C CA . SER B 1 170 ? 19.672 -9.055 -7.395 1 98.31 170 SER B CA 1
ATOM 2732 C C . SER B 1 170 ? 18.5 -10.023 -7.531 1 98.31 170 SER B C 1
ATOM 2734 O O . SER B 1 170 ? 18.219 -10.789 -6.609 1 98.31 170 SER B O 1
ATOM 2736 N N . VAL B 1 171 ? 17.922 -9.992 -8.742 1 98.75 171 VAL B N 1
ATOM 2737 C CA . VAL B 1 171 ? 16.828 -10.914 -9 1 98.75 171 VAL B CA 1
ATOM 2738 C C . VAL B 1 171 ? 17.328 -12.359 -8.906 1 98.75 171 VAL B C 1
ATOM 2740 O O . VAL B 1 171 ? 16.641 -13.219 -8.352 1 98.75 171 VAL B O 1
ATOM 2743 N N . ALA B 1 172 ? 18.469 -12.586 -9.422 1 98.62 172 ALA B N 1
ATOM 2744 C CA . ALA B 1 172 ? 19.062 -13.914 -9.352 1 98.62 172 ALA B CA 1
ATOM 2745 C C . ALA B 1 172 ? 19.25 -14.352 -7.902 1 98.62 172 ALA B C 1
ATOM 2747 O O . ALA B 1 172 ? 18.922 -15.484 -7.539 1 98.62 172 ALA B O 1
ATOM 2748 N N . ASP B 1 173 ? 19.844 -13.477 -7.043 1 98.5 173 ASP B N 1
ATOM 2749 C CA . ASP B 1 173 ? 20.062 -13.797 -5.637 1 98.5 173 ASP B CA 1
ATOM 2750 C C . ASP B 1 173 ? 18.734 -14.039 -4.914 1 98.5 173 ASP B C 1
ATOM 2752 O O . ASP B 1 173 ? 18.641 -14.906 -4.043 1 98.5 173 ASP B O 1
ATOM 2756 N N . TYR B 1 174 ? 17.766 -13.25 -5.305 1 98.69 174 TYR B N 1
ATOM 2757 C CA . TYR B 1 174 ? 16.422 -13.414 -4.77 1 98.69 174 TYR B CA 1
ATOM 2758 C C . TYR B 1 174 ? 15.906 -14.828 -5.012 1 98.69 174 TYR B C 1
ATOM 2760 O O . TYR B 1 174 ? 15.414 -15.484 -4.09 1 98.69 174 TYR B O 1
ATOM 2768 N N . PHE B 1 175 ? 16.062 -15.367 -6.133 1 98.31 175 PHE B N 1
ATOM 2769 C CA . PHE B 1 175 ? 15.492 -16.656 -6.484 1 98.31 175 PHE B CA 1
ATOM 2770 C C . PHE B 1 175 ? 16.375 -17.797 -5.977 1 98.31 175 PHE B C 1
ATOM 2772 O O . PHE B 1 175 ? 15.93 -18.953 -5.91 1 98.31 175 PHE B O 1
ATOM 2779 N N . LYS B 1 176 ? 17.562 -17.516 -5.559 1 97.69 176 LYS B N 1
ATOM 2780 C CA . LYS B 1 176 ? 18.469 -18.531 -5.016 1 97.69 176 LYS B CA 1
ATOM 2781 C C . LYS B 1 176 ? 18.156 -18.812 -3.549 1 97.69 176 LYS B C 1
ATOM 2783 O O . LYS B 1 176 ? 18.578 -19.828 -3 1 97.69 176 LYS B O 1
ATOM 2788 N N . VAL B 1 177 ? 17.516 -17.906 -2.936 1 95.81 177 VAL B N 1
ATOM 2789 C CA . VAL B 1 177 ? 17.219 -18.031 -1.511 1 95.81 177 VAL B CA 1
ATOM 2790 C C . VAL B 1 177 ? 16.281 -19.219 -1.275 1 95.81 177 VAL B C 1
ATOM 2792 O O . VAL B 1 177 ? 15.297 -19.391 -1.996 1 95.81 177 VAL B O 1
ATOM 2795 N N . ASN B 1 178 ? 16.547 -20.047 -0.307 1 88.25 178 ASN B N 1
ATOM 2796 C CA . ASN B 1 178 ? 15.664 -21.078 0.227 1 88.25 178 ASN B CA 1
ATOM 2797 C C . ASN B 1 178 ? 15.18 -20.719 1.63 1 88.25 178 ASN B C 1
ATOM 2799 O O . ASN B 1 178 ? 15.984 -20.625 2.562 1 88.25 178 ASN B O 1
ATOM 2803 N N . LEU B 1 179 ? 13.922 -20.422 1.764 1 82.94 179 LEU B N 1
ATOM 2804 C CA . LEU B 1 179 ? 13.375 -20.031 3.061 1 82.94 179 LEU B CA 1
ATOM 2805 C C . LEU B 1 179 ? 13.211 -21.266 3.961 1 82.94 179 LEU B C 1
ATOM 2807 O O . LEU B 1 179 ? 13.016 -21.125 5.172 1 82.94 179 LEU B O 1
ATOM 2811 N N . ASP B 1 180 ? 13.188 -22.625 3.459 1 64.94 180 ASP B N 1
ATOM 2812 C CA . ASP B 1 180 ? 13.086 -23.875 4.223 1 64.94 180 ASP B CA 1
ATOM 2813 C C . ASP B 1 180 ? 14.406 -24.203 4.91 1 64.94 180 ASP B C 1
ATOM 2815 O O . ASP B 1 180 ? 15.477 -23.797 4.445 1 64.94 180 ASP B O 1
#

Sequence (360 aa):
MRCVDPPPHGELAKRARYIVHKADWCVITTLSSSPALLGQPFPNPTSMSDGPVDKSSGIPYMYQPTVSYIVQDISQNSKVTLTFSEAQFGLKECLLTKDSDPEWPMCARLMLMGDMHLVKDAAGNATAKAALFPRHPSMSSWHFHQHTFLKMDINQILLLDYFGGYSNVSVADYFKVNLDMRCVDPPPHGELAKRARYIVHKADWCVITTLSSSPALLGQPFPNPTSMSDGPVDKSSGIPYMYQPTVSYIVQDISQNSKVTLTFSEAQFGLKECLLTKDSDPEWPMCARLMLMGDMHLVKDAAGNATAKAALFPRHPSMSSWHFHQHTFLKMDINQILLLDYFGGYSNVSVADYFKVNLD

Organism: Patiria miniata (NCBI:txid46514)

pLDDT: mean 95.67, std 6.23, range [51.69, 98.94]

Solvent-accessible surface area (backbone atoms only — not comparable to full-atom values): 19093 Å² total; per-residue (Å²): 122,60,78,84,69,80,60,60,78,85,43,54,33,53,35,54,45,48,50,54,59,57,38,57,54,37,33,41,30,34,49,28,68,48,82,95,44,56,73,32,72,42,67,38,74,36,43,39,22,20,29,39,74,91,46,68,67,75,44,48,25,37,77,40,47,57,86,35,68,67,50,52,14,34,74,77,42,32,53,33,38,39,33,42,53,43,50,78,70,75,39,76,46,19,35,77,36,71,87,19,21,50,55,30,45,61,19,30,36,38,37,45,28,30,38,44,37,76,49,81,48,69,68,54,42,52,51,46,46,56,14,35,36,82,70,36,51,23,59,81,68,63,74,89,53,63,66,41,41,33,41,50,46,77,70,44,34,40,38,25,45,38,87,86,55,74,38,83,36,57,63,68,55,36,67,66,55,68,95,121,120,59,78,84,68,80,60,63,78,86,45,55,33,54,34,54,46,48,52,53,59,59,37,59,52,36,32,40,30,34,50,29,67,48,83,93,45,55,72,34,73,42,66,39,73,34,44,38,22,22,29,38,74,90,47,70,68,74,45,48,26,36,78,40,48,57,84,34,68,66,49,51,13,34,74,75,43,31,53,35,37,40,32,43,53,43,50,78,70,74,38,74,46,20,35,79,35,72,87,20,21,52,56,30,45,60,20,31,37,38,38,43,27,32,37,44,38,79,48,79,49,69,69,55,41,53,50,44,48,56,14,34,38,82,71,36,50,23,59,82,68,64,73,89,53,63,66,43,41,32,41,49,47,80,71,43,33,39,39,25,46,39,86,86,54,72,38,84,35,56,63,68,56,35,67,67,54,70,95,123

Foldseek 3Di:
DQDQDADDPPLFLRNLQSQQAVDQKWWKWFQFCDPVRHRHIDTDIFGWFQAPRQDGQSKIKGKFFCPDRLVVRLVVPFKIKTKTWLCVVPDPQDDPDPRHHSPRLQGKMKIFIFGKDWDDDPVSQVRRCRGRCVSPVCSVVPPPGDMTMMIGDTDWMWMRRHPDHIDTDDPVSNSVDDPD/DQDQDADDPPLFLSNLQSQQAVDQKWWKWFQFCDPVRHRHIDTDIFGWFQAPRQDGQSKIKGKFFCPDRLVVRLVVPFKIKTKTWLCVVPDPQDDPDPRHHSPRLQGKMKIFIFGKDWDDDPVSQVRRCRGRCVSPVCSVVPPPGDMTMMIGDTDWMWMRRHPDHIDTDDPVSNSVDDPD

InterPro domains:
  IPR012349 FMN-binding split barrel [G3DSA:2.30.110.10] (11-179)
  IPR055343 CREG-like, beta-barrel [PF13883] (8-176)